Protein 7TXN (pdb70)

Organism: Nostoc sp. (strain PCC 7120 / SAG 25.82 / UTEX 2576) (NCBI:txid103690)

Nearest PDB structures (foldseek):
  7txo-assembly1_A  TM=1.002E+00  e=5.257E-19  Nostoc sp. PCC 7120 = FACHB-418
  7p6f-assembly1_BBB  TM=7.831E-01  e=5.633E-04  Streptomyces griseus
  7p6f-assembly2_CCC-2  TM=7.666E-01  e=3.891E-04  Streptomyces griseus
  3lfk-assembly2_B  TM=6.097E-01  e=7.836E-02  Thermoplasma volcanium GSS1
  3lfk-assembly1_A  TM=4.988E-01  e=1.207E-01  Thermoplasma volcanium GSS1

Secondary structure (DSSP, 8-state):
----BPP---GGG--HHHHHHHHSSHHHHHHHHHHHHH-SEEGGG---SS-HHHHHHHHHHHHHTTSEEEEEETTEEEEEE-HHHHHHHSTTHHHHHHHHPPP-/-EEPP---GGG--HHHHHHHHSSHHHHHHHHHHHHH--EEGGG---SS-HHHHHHHHHHHHHTTSEEEEEETTEEEEEE-HHHHHHHSTTHHHHHHHHPPPSTT-

B-factor: mean 27.33, std 11.57, range [10.29, 107.15]

Structure (mmCIF, N/CA/C/O backbone):
data_7TXN
#
_entry.id   7TXN
#
_cell.length_a   99.891
_cell.length_b   99.891
_cell.length_c   36.472
_cell.angle_alpha   90.000
_cell.angle_beta   90.000
_cell.angle_gamma   120.000
#
_symmetry.space_group_name_H-M   'P 64'
#
loop_
_entity.id
_entity.type
_entity.pdbx_description
1 polymer 'Transcriptional regulator'
2 non-polymer 'CHLORIDE ION'
3 non-polymer GLYCEROL
4 water water
#
loop_
_atom_site.group_PDB
_atom_site.id
_atom_site.type_symbol
_atom_site.label_atom_id
_atom_site.label_alt_id
_atom_site.label_comp_id
_atom_site.label_asym_id
_atom_site.label_entity_id
_atom_site.label_seq_id
_atom_site.pdbx_PDB_ins_code
_atom_site.Cartn_x
_atom_site.Cartn_y
_atom_site.Cartn_z
_atom_site.occupancy
_atom_site.B_iso_or_equiv
_atom_site.auth_seq_id
_atom_site.auth_comp_id
_atom_site.auth_asym_id
_atom_site.auth_atom_id
_atom_site.pdbx_PDB_model_num
ATOM 1 N N . GLY A 1 1 ? -13.76400 27.82600 11.00900 1.000 43.75770 -1 GLY A N 1
ATOM 2 C CA . GLY A 1 1 ? -12.80900 28.88600 10.65300 1.000 47.73564 -1 GLY A CA 1
ATOM 3 C C . GLY A 1 1 ? -12.26700 29.47500 11.93200 1.000 57.06415 -1 GLY A C 1
ATOM 4 O O . GLY A 1 1 ? -12.82400 30.49100 12.38000 1.000 56.45843 -1 GLY A O 1
ATOM 5 N N A SER A 1 2 ? -11.25500 28.82800 12.52000 0.500 51.81268 0 SER A N 1
ATOM 6 N N B SER A 1 2 ? -11.15500 28.82800 12.52000 0.500 51.76325 0 SER A N 1
ATOM 7 C CA A SER A 1 2 ? -10.75300 29.27200 13.84200 0.500 49.43913 0 SER A CA 1
ATOM 8 C CA B SER A 1 2 ? -10.65300 29.27200 13.84200 0.500 49.41746 0 SER A CA 1
ATOM 9 C C A SER A 1 2 ? -9.51000 30.12900 13.68300 0.500 47.31025 0 SER A C 1
ATOM 10 C C B SER A 1 2 ? -9.41000 30.12900 13.68300 0.500 47.33638 0 SER A C 1
ATOM 11 O O A SER A 1 2 ? -8.71200 29.84400 12.80100 0.500 48.58851 0 SER A O 1
ATOM 12 O O B SER A 1 2 ? -8.61200 29.84400 12.80100 0.500 48.55856 0 SER A O 1
ATOM 17 N N . MET A 1 3 ? -9.41500 31.19900 14.45200 1.000 48.67678 1 MET A N 1
ATOM 18 C CA . MET A 1 3 ? -8.16000 31.98000 14.47300 1.000 49.96144 1 MET A CA 1
ATOM 19 C C . MET A 1 3 ? -7.63500 31.78200 15.89900 1.000 50.30547 1 MET A C 1
ATOM 20 O O . MET A 1 3 ? -7.09500 32.74800 16.44900 1.000 43.65393 1 MET A O 1
ATOM 25 N N . ARG A 1 4 ? -7.84200 30.58300 16.46700 1.000 44.99154 2 ARG A N 1
ATOM 26 C CA . ARG A 1 4 ? -7.47600 30.25900 17.87300 1.000 40.19269 2 ARG A CA 1
ATOM 27 C C . ARG A 1 4 ? -6.10000 29.58800 17.89600 1.000 39.69856 2 ARG A C 1
ATOM 28 O O . ARG A 1 4 ? -6.04200 28.35200 17.88000 1.000 29.91400 2 ARG A O 1
ATOM 36 N N . PHE A 1 5 ? -5.06700 30.40700 18.00300 1.000 29.94723 3 PHE A N 1
ATOM 37 C CA . PHE A 1 5 ? -3.70900 29.85400 17.89700 1.000 21.16704 3 PHE A CA 1
ATOM 38 C C . PHE A 1 5 ? -3.05000 29.59500 19.24600 1.000 30.62917 3 PHE A C 1
ATOM 39 O O . PHE A 1 5 ? -3.26000 30.35600 20.20100 1.000 22.77456 3 PHE A O 1
ATOM 47 N N . LEU A 1 6 ? -2.27600 28.52200 19.28400 1.000 18.18302 4 LEU A N 1
ATOM 48 C CA . LEU A 1 6 ? -1.47500 28.22800 20.48400 1.000 23.84353 4 LEU A CA 1
ATOM 49 C C . LEU A 1 6 ? -0.37000 29.29500 20.59600 1.000 23.22947 4 LEU A C 1
ATOM 50 O O . LEU A 1 6 ? -0.15800 30.05300 19.65300 1.000 21.21120 4 LEU A O 1
ATOM 55 N N . TYR A 1 7 ? 0.32300 29.29200 21.72800 1.000 21.68824 5 TYR A N 1
ATOM 56 C CA . TYR A 1 7 ? 1.38900 30.29600 21.94600 1.000 18.09292 5 TYR A CA 1
ATOM 57 C C . TYR A 1 7 ? 2.37700 30.35100 20.77300 1.000 23.09218 5 TYR A C 1
ATOM 58 O O . TYR A 1 7 ? 2.84400 29.31000 20.31000 1.000 18.53394 5 TYR A O 1
ATOM 67 N N . HIS A 1 8 ? 2.64700 31.56300 20.33800 1.000 18.65206 6 HIS A N 1
ATOM 68 C CA . HIS A 1 8 ? 3.65700 31.80900 19.29400 1.000 21.96700 6 HIS A CA 1
ATOM 69 C C . HIS A 1 8 ? 4.31900 33.12900 19.69300 1.000 17.69227 6 HIS A C 1
ATOM 70 O O . HIS A 1 8 ? 3.62200 34.01600 20.17000 1.000 17.76451 6 HIS A O 1
ATOM 77 N N . PRO A 1 9 ? 5.63600 33.28100 19.51900 1.000 13.12991 7 PRO A N 1
ATOM 78 C CA . PRO A 1 9 ? 6.26900 34.56300 19.83400 1.000 20.88915 7 PRO A CA 1
ATOM 79 C C . PRO A 1 9 ? 5.96600 35.63100 18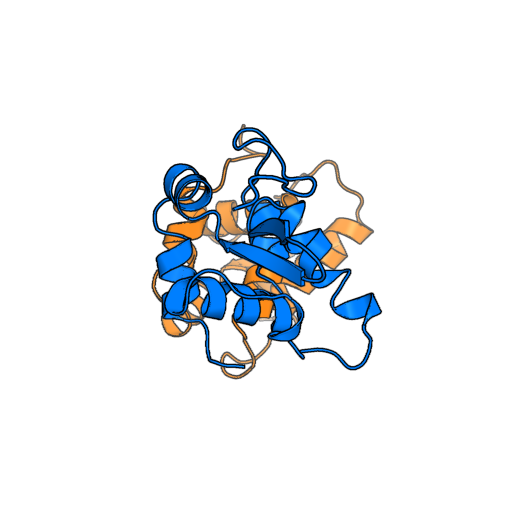.79300 1.000 23.35390 7 PRO A C 1
ATOM 80 O O . PRO A 1 9 ? 5.73400 35.34600 17.61700 1.000 21.20472 7 PRO A O 1
ATOM 84 N N . ASP A 1 10 ? 5.99000 36.87700 19.25500 1.000 19.27189 8 ASP A N 1
ATOM 85 C CA . ASP A 1 10 ? 5.96400 38.02500 18.36000 1.000 25.54629 8 ASP A CA 1
ATOM 86 C C . ASP A 1 10 ? 7.18900 38.01800 17.46100 1.000 30.72116 8 ASP A C 1
ATOM 87 O O . ASP A 1 10 ? 8.25900 37.54100 17.84600 1.000 21.93306 8 ASP A O 1
ATOM 92 N N . ARG A 1 11 ? 7.02000 38.58100 16.25900 1.000 23.81238 9 ARG A N 1
ATOM 93 C CA . ARG A 1 11 ? 8.11000 38.65000 15.29500 1.000 26.95988 9 ARG A CA 1
ATOM 94 C C . ARG A 1 11 ? 9.37300 39.20200 15.93900 1.000 27.45168 9 ARG A C 1
ATOM 95 O O . ARG A 1 11 ? 10.48000 38.72300 15.66700 1.000 26.29497 9 ARG A O 1
ATOM 103 N N . LYS A 1 12 ? 9.21700 40.17900 16.84000 1.000 28.64803 10 LYS A N 1
ATOM 104 C CA . LYS A 1 12 ? 10.35600 40.80900 17.49200 1.000 32.45015 10 LYS A CA 1
ATOM 105 C C . LYS A 1 12 ? 11.12200 39.85000 18.39000 1.000 29.83990 10 LYS A C 1
ATOM 106 O O . LYS A 1 12 ? 12.27000 40.13700 18.74700 1.000 32.91070 10 LYS A O 1
ATOM 112 N N . ASP A 1 13 ? 10.51500 38.73500 18.78100 1.000 28.43910 11 ASP A N 1
ATOM 113 C CA . ASP A 1 13 ? 11.13100 37.79900 19.71100 1.000 25.80321 11 ASP A CA 1
ATOM 114 C C . ASP A 1 13 ? 11.68900 36.56500 19.01400 1.000 24.24218 11 ASP A C 1
ATOM 115 O O . ASP A 1 13 ? 12.13700 35.62700 19.68300 1.000 31.03677 11 ASP A O 1
ATOM 120 N N . ILE A 1 14 ? 11.69200 36.55500 17.69100 1.000 20.85975 12 ILE A N 1
ATOM 121 C CA . ILE A 1 14 ? 12.24300 35.45000 16.91900 1.000 21.88512 12 ILE A CA 1
ATOM 122 C C . ILE A 1 14 ? 13.71700 35.72800 16.64500 1.000 21.90830 12 ILE A C 1
ATOM 123 O O . ILE A 1 14 ? 14.07800 36.81200 16.17000 1.000 21.95198 12 ILE A O 1
ATOM 128 N N . SER A 1 15 ? 14.57100 34.75600 16.94500 1.000 19.81715 13 SER A N 1
ATOM 129 C CA . SER A 1 15 ? 16.00000 34.87500 16.68900 1.000 14.27361 13 SER A CA 1
ATOM 130 C C . SER A 1 15 ? 16.45300 33.83900 15.66900 1.000 18.23996 13 SER A C 1
ATOM 131 O O . SER A 1 15 ? 15.87700 32.75400 15.56900 1.000 16.48039 13 SER A O 1
ATOM 134 N N . LEU A 1 16 ? 17.51100 34.19000 14.91900 1.000 16.05731 14 LEU A N 1
ATOM 135 C CA . LEU A 1 16 ? 18.07900 33.27300 13.93500 1.000 14.80420 14 LEU A CA 1
ATOM 136 C C . LEU A 1 16 ? 18.60000 31.99100 14.56800 1.000 17.48321 14 LEU A C 1
ATOM 137 O O . LEU A 1 16 ? 18.27000 30.91100 14.05400 1.000 17.21815 14 LEU A O 1
ATOM 142 N N . PRO A 1 17 ? 19.39800 32.01700 15.65100 1.000 17.57585 15 PRO A N 1
ATOM 143 C CA . PRO A 1 17 ? 19.79000 30.74500 16.28500 1.000 20.35322 15 PRO A CA 1
ATOM 144 C C . PRO A 1 17 ? 18.60200 29.91700 16.73500 1.000 16.70645 15 PRO A C 1
ATOM 145 O O . PRO A 1 17 ? 18.63100 28.68800 16.59600 1.000 17.94134 15 PRO A O 1
ATOM 149 N N . GLY A 1 18 ? 17.55100 30.55200 17.27100 1.000 14.45948 16 GLY A N 1
ATOM 150 C CA . GLY A 1 18 ? 16.37000 29.79300 17.66800 1.000 12.67594 16 GLY A CA 1
ATOM 151 C C . GLY A 1 18 ? 15.68400 29.12800 16.48600 1.000 16.93477 16 GLY A C 1
ATOM 152 O O . GLY A 1 18 ? 15.24900 27.97100 16.57300 1.000 17.48445 16 GLY A O 1
ATOM 153 N N . VAL A 1 19 ? 15.59500 29.83800 15.36000 1.000 13.66884 17 VAL A N 1
ATOM 154 C CA . VAL A 1 19 ? 15.02300 29.25300 14.14500 1.000 12.06259 17 VAL A CA 1
ATOM 155 C C . VAL A 1 19 ? 15.89100 28.09800 13.64800 1.000 17.05667 17 VAL A C 1
ATOM 156 O O . VAL A 1 19 ? 15.38700 27.01400 13.32400 1.000 16.37404 17 VAL A O 1
ATOM 160 N N . LEU A 1 20 ? 17.21300 28.30200 13.60200 1.000 15.15893 18 LEU A N 1
ATOM 161 C CA . LEU A 1 20 ? 18.08800 27.25500 13.08200 1.000 12.64899 18 LEU A CA 1
ATOM 162 C C . LEU A 1 20 ? 18.04400 26.01000 13.97300 1.000 13.23737 18 LEU A C 1
ATOM 163 O O . LEU A 1 20 ? 18.03300 24.88000 13.47100 1.000 14.31199 18 LEU A O 1
ATOM 168 N N . TYR A 1 21 ? 17.99800 26.20100 15.29400 1.000 14.78495 19 TYR A N 1
ATOM 169 C CA . TYR A 1 21 ? 17.83300 25.07000 16.20500 1.000 17.88157 19 TYR A CA 1
ATOM 170 C C . TYR A 1 21 ? 16.54400 24.31200 15.90300 1.000 15.59257 19 TYR A C 1
ATOM 171 O O . TYR A 1 21 ? 16.51200 23.07600 15.93400 1.000 16.24258 19 TYR A O 1
ATOM 180 N N . ALA A 1 22 ? 15.47400 25.04100 15.59000 1.000 13.42408 20 ALA A N 1
ATOM 181 C CA . ALA A 1 22 ? 14.19500 24.40000 15.30600 1.000 19.78728 20 ALA A CA 1
ATOM 182 C C . ALA A 1 22 ? 14.24700 23.61100 14.00100 1.000 15.96080 20 ALA A C 1
ATOM 183 O O . ALA A 1 22 ? 13.63900 22.54000 13.89300 1.000 17.39925 20 ALA A O 1
ATOM 185 N N . LEU A 1 23 ? 14.96200 24.11800 12.99900 1.000 15.91180 21 LEU A N 1
ATOM 186 C CA . LEU A 1 23 ? 15.14100 23.35700 11.76800 1.000 14.89701 21 LEU A CA 1
ATOM 187 C C . LEU A 1 23 ? 16.17100 22.24400 11.90700 1.000 16.93385 21 LEU A C 1
ATOM 188 O O . LEU A 1 23 ? 16.26600 21.39800 11.01700 1.000 16.82969 21 LEU A O 1
ATOM 193 N N . GLY A 1 24 ? 16.95200 22.24200 12.97700 1.000 15.12590 22 GLY A N 1
ATOM 194 C CA . GLY A 1 24 ? 18.11000 21.36500 13.07400 1.000 13.29836 22 GLY A CA 1
ATOM 195 C C . GLY A 1 24 ? 17.77500 19.97800 13.59200 1.000 16.91811 22 GLY A C 1
ATOM 196 O O . GLY A 1 24 ? 18.33600 19.52200 14.59500 1.000 16.63757 22 GLY A O 1
ATOM 197 N N . ASP A 1 25 ? 16.88000 19.29000 12.89000 1.000 16.82326 23 ASP A N 1
ATOM 198 C CA . ASP A 1 25 ? 16.39500 17.96000 13.24600 1.000 13.83355 23 ASP A CA 1
ATOM 199 C C . ASP A 1 25 ? 15.69000 17.35800 12.03500 1.000 17.92051 23 ASP A C 1
ATOM 200 O O . ASP A 1 25 ? 14.86200 18.03700 11.40900 1.000 18.49972 23 ASP A O 1
ATOM 205 N N . PRO A 1 26 ? 15.99300 16.10700 11.67000 1.000 16.73244 24 PRO A N 1
ATOM 206 C CA . PRO A 1 26 ? 15.36200 15.52100 10.46900 1.000 20.89738 24 PRO A CA 1
ATOM 207 C C . PRO A 1 26 ? 13.84400 15.53000 10.51700 1.000 18.74875 24 PRO A C 1
ATOM 208 O O . PRO A 1 26 ? 13.20500 15.83300 9.50100 1.000 22.54620 24 PRO A O 1
ATOM 212 N N . ALA A 1 27 ? 13.24000 15.23700 11.67100 1.000 18.95867 25 ALA A N 1
ATOM 213 C CA . ALA A 1 27 ? 11.77800 15.29700 11.75200 1.000 24.32087 25 ALA A CA 1
ATOM 214 C C . ALA A 1 27 ? 11.26600 16.72500 11.57500 1.000 18.41448 25 ALA A C 1
ATOM 215 O O . ALA A 1 27 ? 10.34300 16.96800 10.78700 1.000 24.15311 25 ALA A O 1
ATOM 217 N N . ARG A 1 28 ? 11.85300 17.69300 12.29200 1.000 18.24076 26 ARG A N 1
ATOM 218 C CA . ARG A 1 28 ? 11.32100 19.05300 12.23400 1.000 17.19525 26 ARG A CA 1
ATOM 219 C C . ARG A 1 28 ? 11.57700 19.70000 10.87600 1.000 19.58190 26 ARG A C 1
ATOM 220 O O . ARG A 1 28 ? 10.73500 20.45700 10.37600 1.000 15.56542 26 ARG A O 1
ATOM 228 N N . LEU A 1 29 ? 12.73500 19.43500 10.26900 1.000 17.30923 27 LEU A N 1
ATOM 229 C CA . LEU A 1 29 ? 12.99700 19.96700 8.93000 1.000 18.73995 27 LEU A CA 1
ATOM 230 C C . LEU A 1 29 ? 11.97000 19.44900 7.93000 1.000 24.97138 27 LEU A C 1
ATOM 231 O O . LEU A 1 29 ? 11.48200 20.20500 7.07900 1.000 17.58662 27 LEU A O 1
ATOM 236 N N . GLU A 1 30 ? 11.63500 18.15400 8.01400 1.000 16.77577 28 GLU A N 1
ATOM 237 C CA . GLU A 1 30 ? 10.65600 17.57400 7.10100 1.000 18.29026 28 GLU A CA 1
ATOM 238 C C . GLU A 1 30 ? 9.26400 18.15300 7.33500 1.000 18.57252 28 GLU A C 1
ATOM 239 O O . GLU A 1 30 ? 8.51200 18.37200 6.37600 1.000 18.82236 28 GLU A O 1
ATOM 245 N N . ILE A 1 31 ? 8.89900 18.41200 8.59500 1.000 17.02841 29 ILE A N 1
ATOM 246 C CA . ILE A 1 31 ? 7.63700 19.10500 8.86300 1.000 17.60747 29 ILE A CA 1
ATOM 247 C C . ILE A 1 31 ? 7.61500 20.44200 8.13200 1.000 17.30819 29 ILE A C 1
ATOM 248 O O . ILE A 1 31 ? 6.64300 20.78400 7.44300 1.000 22.34712 29 ILE A O 1
ATOM 253 N N . VAL A 1 32 ? 8.69400 21.21400 8.26700 1.000 16.14617 30 VAL A N 1
ATOM 254 C CA . VAL A 1 32 ? 8.76100 22.52700 7.63300 1.000 17.76887 30 VAL A CA 1
ATOM 255 C C . VAL A 1 32 ? 8.73000 22.38700 6.11500 1.000 17.66709 30 VAL A C 1
ATOM 256 O O . VAL A 1 32 ? 8.05700 23.15900 5.42100 1.000 16.45700 30 VAL A O 1
ATOM 260 N N . ARG A 1 33 ? 9.46800 21.41200 5.57700 1.000 15.90134 31 ARG A N 1
ATOM 261 C CA . ARG A 1 33 ? 9.47400 21.18300 4.13600 1.000 17.80056 31 ARG A CA 1
ATOM 262 C C . ARG A 1 33 ? 8.06900 20.88400 3.62300 1.000 22.55934 31 ARG A C 1
ATOM 263 O O . ARG A 1 33 ? 7.67000 21.36500 2.55400 1.000 21.60000 31 ARG A O 1
ATOM 271 N N . LEU A 1 34 ? 7.29600 20.10500 4.38400 1.000 24.24455 32 LEU A N 1
ATOM 272 C CA . LEU A 1 34 ? 5.95000 19.73300 3.95400 1.000 13.35492 32 LEU A CA 1
ATOM 273 C C . LEU A 1 34 ? 4.97600 20.90000 4.08600 1.000 23.93226 32 LEU A C 1
ATOM 274 O O . LEU A 1 34 ? 4.13100 21.11800 3.20200 1.000 19.38939 32 LEU A O 1
ATOM 279 N N . LEU A 1 35 ? 5.06900 21.66400 5.18200 1.000 20.51345 33 LEU A N 1
ATOM 280 C CA . LEU A 1 35 ? 4.23600 22.85800 5.31300 1.000 18.51951 33 LEU A CA 1
ATOM 281 C C . LEU A 1 35 ? 4.50900 23.83300 4.17400 1.000 23.02851 33 LEU A C 1
ATOM 282 O O . LEU A 1 35 ? 3.59200 24.50000 3.67000 1.000 16.69627 33 LEU A O 1
ATOM 287 N N . ALA A 1 36 ? 5.76400 23.90500 3.73500 1.000 16.22417 34 ALA A N 1
ATOM 288 C CA . ALA A 1 36 ? 6.13300 24.86500 2.70300 1.000 22.52825 34 ALA A CA 1
ATOM 289 C C . ALA A 1 36 ? 5.58100 24.47700 1.34200 1.000 28.17339 34 ALA A C 1
ATOM 290 O O . ALA A 1 36 ? 5.27100 25.35700 0.53800 1.000 29.50420 34 ALA A O 1
ATOM 292 N N . SER A 1 37 ? 5.48000 23.18200 1.04900 1.000 21.19984 35 SER A N 1
ATOM 293 C CA . SER A 1 37 ? 5.05300 22.75100 -0.27900 1.000 27.53581 35 SER A CA 1
ATOM 294 C C . SER A 1 37 ? 3.58700 22.35200 -0.34600 1.000 26.11833 35 SER A C 1
ATOM 295 O O . SER A 1 37 ? 2.98100 22.47600 -1.40900 1.000 29.60253 35 SER A O 1
ATOM 298 N N . LYS A 1 38 ? 3.00000 21.87500 0.75700 1.000 25.26288 36 LYS A N 1
ATOM 299 C CA . LYS A 1 38 ? 1.61000 21.43500 0.77800 1.000 20.80090 36 LYS A CA 1
ATOM 300 C C . LYS A 1 38 ? 0.65800 22.43000 1.42800 1.000 31.61700 36 LYS A C 1
ATOM 301 O O . LYS A 1 38 ? -0.55400 22.32000 1.21900 1.000 30.16946 36 LYS A O 1
ATOM 307 N N . GLY A 1 39 ? 1.16500 23.39300 2.19200 1.000 23.10596 37 GLY A N 1
ATOM 308 C CA . GLY A 1 39 ? 0.31300 24.30700 2.93000 1.000 24.78595 37 GLY A CA 1
ATOM 309 C C . GLY A 1 39 ? 0.01100 23.77000 4.31600 1.000 22.95987 37 GLY A C 1
ATOM 310 O O . GLY A 1 39 ? 0.664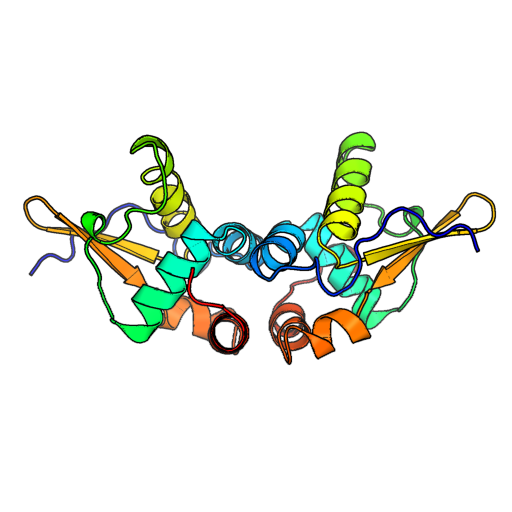00 22.84600 4.80900 1.000 23.33871 37 GLY A O 1
ATOM 311 N N . GLU A 1 40 ? -1.00900 24.35100 4.94000 1.000 22.75603 38 GLU A N 1
ATOM 312 C CA . GLU A 1 40 ? -1.37400 23.97200 6.30200 1.000 22.88277 38 GLU A CA 1
ATOM 313 C C . GLU A 1 40 ? -1.64800 22.47700 6.38900 1.000 19.60529 38 GLU A C 1
ATOM 314 O O . GLU A 1 40 ? -2.22200 21.88100 5.47200 1.000 20.52702 38 GLU A O 1
ATOM 320 N N . GLN A 1 41 ? -1.25500 21.87300 7.51300 1.000 16.19457 3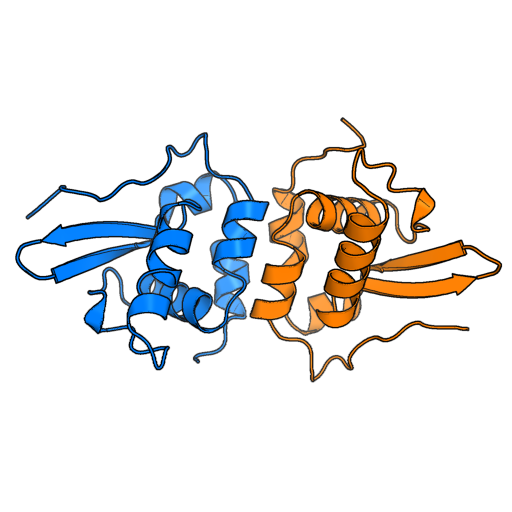9 GLN A N 1
ATOM 321 C CA . GLN A 1 41 ? -1.28100 20.42300 7.69600 1.000 23.23142 39 GLN A CA 1
ATOM 322 C C . GLN A 1 41 ? -1.61600 20.08200 9.14700 1.000 25.90692 39 GLN A C 1
ATOM 323 O O . GLN A 1 41 ? -1.03100 20.66300 10.06300 1.000 17.22763 39 GLN A O 1
ATOM 329 N N A CYS A 1 42 ? -2.48200 19.08700 9.33600 0.500 19.92289 40 CYS A N 1
ATOM 330 N N B CYS A 1 42 ? -2.50100 19.10900 9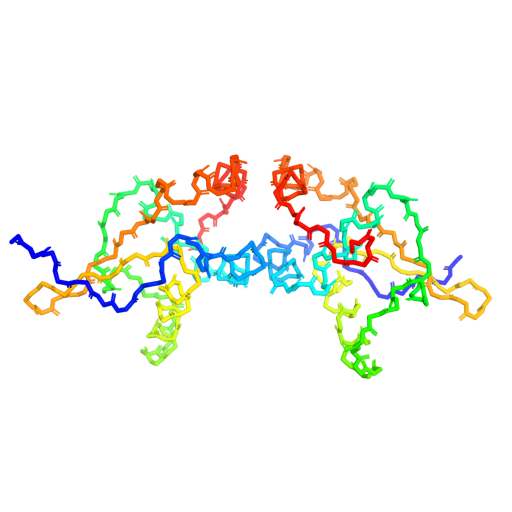.34300 0.500 19.90237 40 CYS A N 1
ATOM 331 C CA A CYS A 1 42 ? -2.81200 18.59600 10.69600 0.500 23.31251 40 CYS A CA 1
ATOM 332 C CA B CYS A 1 42 ? -2.83600 18.67100 10.72100 0.500 23.30114 40 CYS A CA 1
ATOM 333 C C A CYS A 1 42 ? -1.58800 17.91700 11.31900 0.500 24.53856 40 CYS A C 1
ATOM 334 C C B CYS A 1 42 ? -1.65400 17.89700 11.32300 0.500 24.55268 40 CYS A C 1
ATOM 335 O O A CYS A 1 42 ? -0.77300 17.35100 10.59300 0.500 19.54192 40 CYS A O 1
ATOM 336 O O B CYS A 1 42 ? -0.86600 17.31000 10.56700 0.500 19.64305 40 CYS A O 1
ATOM 341 N N . CYS A 1 43 ? -1.50200 17.97800 12.64300 1.000 24.22623 41 CYS A N 1
ATOM 342 C CA . CYS A 1 43 ? -0.39400 17.30600 13.32700 1.000 21.61324 41 CYS A CA 1
ATOM 343 C C . CYS A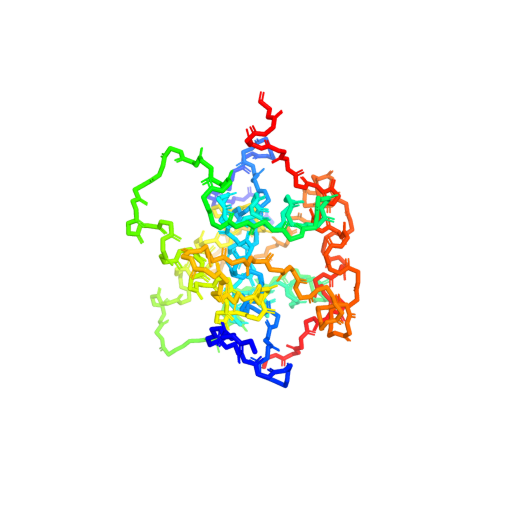 1 43 ? -0.35000 15.81400 13.02400 1.000 22.90138 41 CYS A C 1
ATOM 344 O O . CYS A 1 43 ? 0.73600 15.22600 12.93500 1.000 21.70466 41 CYS A O 1
ATOM 347 N N . ALA A 1 44 ? -1.51200 15.18500 12.85800 1.000 20.67416 42 ALA A N 1
ATOM 348 C CA . ALA A 1 44 ? -1.55600 13.74700 12.64700 1.000 21.14505 42 ALA A CA 1
ATOM 349 C C . ALA A 1 44 ? -0.92700 13.32800 11.32700 1.000 19.54424 42 ALA A C 1
ATOM 350 O O . ALA A 1 44 ? -0.72900 12.12900 11.10600 1.000 24.45583 42 ALA A O 1
ATOM 352 N N . GLU A 1 45 ? -0.62900 14.27100 10.43900 1.000 19.98658 43 GLU A N 1
ATOM 353 C CA . GLU A 1 45 ? 0.05400 13.93700 9.19600 1.000 24.39525 43 GLU A CA 1
ATOM 354 C C . GLU A 1 45 ? 1.54200 13.71200 9.37900 1.000 20.85573 43 GLU A C 1
ATOM 355 O O . GLU A 1 45 ? 2.19600 13.25600 8.44000 1.000 22.65293 43 GLU A O 1
ATOM 361 N N . PHE A 1 46 ? 2.09500 14.03300 10.54200 1.000 19.95251 44 PHE A N 1
ATOM 362 C CA . PHE A 1 46 ? 3.54300 14.01900 10.74400 1.000 30.11922 44 PHE A CA 1
ATOM 363 C C . PHE A 1 46 ? 3.89100 12.89100 11.71300 1.000 31.44396 44 PHE A C 1
ATOM 364 O O . PHE A 1 46 ? 4.11100 13.11000 12.90500 1.000 31.50692 44 PHE A O 1
ATOM 372 N N . ASP A 1 47 ? 3.89300 11.65100 11.19900 1.000 31.09988 45 ASP A N 1
ATOM 373 C CA . ASP A 1 47 ? 4.23000 10.42900 11.99600 1.000 30.81715 45 ASP A CA 1
ATOM 374 C C . ASP A 1 47 ? 5.73100 10.19600 11.89000 1.000 26.86681 45 ASP A C 1
ATOM 375 O O . ASP A 1 47 ? 6.14600 9.28800 11.16300 1.000 32.16481 45 ASP A O 1
ATOM 380 N N . PHE A 1 48 ? 6.51300 11.03100 12.58100 1.000 29.67437 46 PHE A N 1
ATOM 381 C CA . PHE A 1 48 ? 7.99100 10.99200 12.42000 1.000 23.62142 46 PHE A CA 1
ATOM 382 C C . PHE A 1 48 ? 8.70700 10.61300 13.72800 1.000 29.24175 46 PHE A C 1
ATOM 383 O O . PHE A 1 48 ? 9.89700 10.93300 13.85500 1.000 29.57759 46 PHE A O 1
ATOM 391 N N . ALA A 1 49 ? 8.01000 9.92900 14.62300 1.000 27.23818 47 ALA A N 1
ATOM 392 C CA . ALA A 1 49 ? 8.66700 9.45200 15.84700 1.000 27.00555 47 ALA A CA 1
ATOM 393 C C . ALA A 1 49 ? 7.94100 8.24600 16.40300 1.000 40.25579 47 ALA A C 1
ATOM 394 O O . ALA A 1 49 ? 6.73800 8.08700 16.15400 1.000 33.26177 47 ALA A O 1
ATOM 396 N N . ILE A 1 50 ? 8.63600 7.43000 17.19400 1.000 32.26741 48 ILE A N 1
ATOM 397 C CA . ILE A 1 50 ? 7.97000 6.27600 17.86000 1.000 33.79546 48 ILE A CA 1
ATOM 398 C C . ILE A 1 50 ? 7.03800 6.78200 18.97300 1.000 42.65231 48 ILE A C 1
ATOM 399 O O . ILE A 1 50 ? 6.00800 6.13800 19.20700 1.000 34.53945 48 ILE A O 1
ATOM 404 N N . ALA A 1 51 ? 7.38100 7.89900 19.60500 1.000 29.96797 49 ALA A N 1
ATOM 405 C CA . ALA A 1 51 ? 6.58400 8.34200 20.76400 1.000 34.92920 49 ALA A CA 1
ATOM 406 C C . ALA A 1 51 ? 5.82700 9.64100 20.48100 1.000 35.28498 49 ALA A C 1
ATOM 407 O O . ALA A 1 51 ? 6.39500 10.55800 19.87700 1.000 22.18480 49 ALA A O 1
ATOM 409 N N . LYS A 1 52 ? 4.56700 9.66900 20.90600 1.000 32.30260 50 LYS A N 1
ATOM 410 C CA . LYS A 1 52 ? 3.76700 10.88000 20.77000 1.000 38.44821 50 LYS A CA 1
ATOM 411 C C . LYS A 1 52 ? 4.36800 12.04200 21.55500 1.000 32.49734 50 LYS A C 1
ATOM 412 O O . LYS A 1 52 ? 4.26600 13.19700 21.12700 1.000 28.11848 50 LYS A O 1
ATOM 418 N N . SER A 1 53 ? 5.01400 11.76100 22.69200 1.000 31.08272 51 SER A N 1
ATOM 419 C CA . SER A 1 53 ? 5.65800 12.83000 23.45200 1.000 35.72647 51 SER A CA 1
ATOM 420 C C . SER A 1 53 ? 6.80700 13.44700 22.66800 1.000 26.28174 51 SER A C 1
ATOM 421 O O . SER A 1 53 ? 7.15700 14.61400 22.88300 1.000 28.41189 51 SER A O 1
ATOM 424 N N . THR A 1 54 ? 7.40200 12.68200 21.75500 1.000 25.00104 52 THR A N 1
ATOM 425 C CA . THR A 1 54 ? 8.49100 13.21400 20.94500 1.000 21.69884 52 THR A CA 1
ATOM 426 C C . THR A 1 54 ? 7.96400 14.15600 19.87500 1.000 23.43304 52 THR A C 1
ATOM 427 O O . THR A 1 54 ? 8.55000 15.22000 19.63300 1.000 18.61756 52 THR A O 1
ATOM 431 N N . MET A 1 55 ? 6.85400 13.78000 19.23100 1.000 19.61928 53 MET A N 1
ATOM 432 C CA . MET A 1 55 ? 6.23400 14.65900 18.24500 1.000 27.65511 53 MET A CA 1
ATOM 433 C C . MET A 1 55 ? 5.70700 15.92700 18.89900 1.000 22.59088 53 MET A C 1
ATOM 434 O O . MET A 1 55 ? 5.87700 17.02400 18.36000 1.000 21.99760 53 MET A O 1
ATOM 439 N N A SER A 1 56 ? 5.05300 15.79400 20.05400 0.500 24.07407 54 SER A N 1
ATOM 440 N N B SER A 1 56 ? 5.15300 15.79400 20.05400 0.500 24.07310 54 SER A N 1
ATOM 441 C CA A SER A 1 56 ? 4.56600 16.97500 20.75500 0.500 28.08657 54 SER A CA 1
ATOM 442 C CA B SER A 1 56 ? 4.66600 16.97500 20.75500 0.500 28.11048 54 SER A CA 1
ATOM 443 C C A SER A 1 56 ? 5.70500 17.95100 21.01100 0.500 26.73173 54 SER A C 1
ATOM 444 C C B SER A 1 56 ? 5.80500 17.95100 21.01100 0.500 26.72438 54 SER A C 1
ATOM 445 O O A SER A 1 56 ? 5.57900 19.15000 20.74400 0.500 25.24329 54 SER A O 1
ATOM 446 O O B SER A 1 56 ? 5.67900 19.15000 20.74400 0.500 25.26824 54 SER A O 1
ATOM 451 N N . ASN A 1 57 ? 6.84700 17.43800 21.48200 1.000 22.76386 55 ASN A N 1
ATOM 452 C CA . ASN A 1 57 ? 8.00600 18.29200 21.72700 1.000 22.58135 55 ASN A CA 1
ATOM 453 C C . ASN A 1 57 ? 8.52000 18.93900 20.43500 1.000 20.29304 55 ASN A C 1
ATOM 454 O O . ASN A 1 57 ? 8.91200 20.11300 20.44000 1.000 19.06132 55 ASN A O 1
ATOM 459 N N . HIS A 1 58 ? 8.54800 18.20800 19.32000 1.000 17.64345 56 HIS A N 1
ATOM 460 C CA . HIS A 1 58 ? 8.94900 18.80500 18.01300 1.000 17.42365 56 HIS A CA 1
ATOM 461 C C . HIS A 1 58 ? 8.07100 20.02500 17.68600 1.000 24.97943 56 HIS A C 1
ATOM 462 O O . HIS A 1 58 ? 8.61500 21.06700 17.30500 1.000 20.69894 56 HIS A O 1
ATOM 469 N N . PHE A 1 59 ? 6.75600 19.87300 17.81300 1.000 18.90796 57 PHE A N 1
ATOM 470 C CA . PHE A 1 59 ? 5.83000 20.98300 17.47600 1.000 25.24749 57 PHE A CA 1
ATOM 471 C C . PHE A 1 59 ? 6.02400 22.12700 18.47000 1.000 16.21166 57 PHE A C 1
ATOM 472 O O . PHE A 1 59 ? 6.03000 23.26200 18.03100 1.000 17.77205 57 PHE A O 1
ATOM 480 N N . LYS A 1 60 ? 6.17500 21.82800 19.75700 1.000 16.74230 58 LYS A N 1
ATOM 481 C CA . LYS A 1 60 ? 6.45600 22.87100 20.77600 1.000 17.25122 58 LYS A CA 1
ATOM 482 C C . LYS A 1 60 ? 7.68200 23.68500 20.34200 1.000 17.13794 58 LYS A C 1
ATOM 483 O O . LYS A 1 60 ? 7.60200 24.90100 20.36700 1.000 21.90442 58 LYS A O 1
ATOM 489 N N . ILE A 1 61 ? 8.74700 23.02500 19.92700 1.000 17.09635 59 ILE A N 1
ATOM 490 C CA . ILE A 1 61 ? 9.98500 23.74000 19.51700 1.000 14.52142 59 ILE A CA 1
ATOM 491 C C . ILE A 1 61 ? 9.69000 24.58100 18.26300 1.000 17.36718 59 ILE A C 1
ATOM 492 O O . ILE A 1 61 ? 10.07200 25.74300 18.24300 1.000 19.01102 59 ILE A O 1
ATOM 497 N N . LEU A 1 62 ? 9.01900 24.01300 17.27300 1.000 18.10008 60 LEU A N 1
ATOM 498 C CA . LEU A 1 62 ? 8.67800 24.78100 16.05500 1.000 17.74221 60 LEU A CA 1
ATOM 499 C C . LEU A 1 62 ? 7.84200 26.01700 16.40700 1.000 14.12654 60 LEU A C 1
ATOM 500 O O . LEU A 1 62 ? 8.06100 27.05800 15.80000 1.000 22.98402 60 LEU A O 1
ATOM 505 N N . ARG A 1 63 ? 6.93000 25.92100 17.35500 1.000 16.56118 61 ARG A N 1
ATOM 506 C CA . ARG A 1 63 ? 6.07600 27.08000 17.68200 1.000 15.69001 61 ARG A CA 1
ATOM 507 C C . ARG A 1 63 ? 6.88700 28.08000 18.50100 1.000 17.21458 61 ARG A C 1
ATOM 508 O O . ARG A 1 63 ? 6.89900 29.24200 18.17100 1.000 17.15847 61 ARG A O 1
ATOM 516 N N . GLU A 1 64 ? 7.57100 27.61700 19.53100 1.000 16.44317 62 GLU A N 1
ATOM 517 C CA . GLU A 1 64 ? 8.28500 28.57100 20.42600 1.000 21.71966 62 GLU A CA 1
ATOM 518 C C . GLU A 1 64 ? 9.42600 29.28900 19.68400 1.000 19.41317 62 GLU A C 1
ATOM 519 O O . GLU A 1 64 ? 9.70700 30.41500 20.04100 1.000 20.41516 62 GLU A O 1
ATOM 525 N N A SER A 1 65 ? 10.03000 28.65900 18.69300 0.500 17.30416 63 SER A N 1
ATOM 526 N N B SER A 1 65 ? 10.02400 28.66200 18.68400 0.500 17.31910 63 SER A N 1
ATOM 527 C CA A SER A 1 65 ? 11.16500 29.26200 17.95900 0.500 17.86137 63 SER A CA 1
ATOM 528 C CA B SER A 1 65 ? 11.16200 29.27800 17.96100 0.500 17.86524 63 SER A CA 1
ATOM 529 C C A SER A 1 65 ? 10.67700 30.26200 16.89800 0.500 18.41235 63 SER A C 1
ATOM 530 C C B SER A 1 65 ? 10.66600 30.32800 16.96000 0.500 18.39289 63 SER A C 1
ATOM 531 O O A SER A 1 65 ? 11.50800 30.96100 16.34200 0.500 18.75066 63 SER A O 1
ATOM 532 O O B SER A 1 65 ? 11.51700 30.91900 16.29200 0.500 18.78917 63 SER A O 1
ATOM 537 N N . GLY A 1 66 ? 9.37200 30.30200 16.64300 1.000 15.05258 64 GLY A N 1
ATOM 538 C CA . GLY A 1 66 ? 8.84700 31.22200 15.65500 1.000 16.25385 64 GLY A CA 1
ATOM 539 C C . GLY A 1 66 ? 8.67700 30.67300 14.25400 1.000 19.83733 64 GLY A C 1
ATOM 540 O O . GLY A 1 66 ? 8.38200 31.45400 13.34100 1.000 18.14578 64 GLY A O 1
ATOM 541 N N . VAL A 1 67 ? 8.84200 29.36600 14.05100 1.000 14.76491 65 VAL A N 1
ATOM 542 C CA . VAL A 1 67 ? 8.73300 28.81300 12.70400 1.000 18.89204 65 VAL A CA 1
ATOM 543 C C . VAL A 1 67 ? 7.29200 28.49000 12.30500 1.000 19.70055 65 VAL A C 1
ATOM 544 O O . VAL A 1 67 ? 6.91800 28.68500 11.14600 1.000 17.14538 65 VAL A O 1
ATOM 548 N N . VAL A 1 68 ? 6.47100 28.02900 13.24300 1.000 17.31784 66 VAL A N 1
ATOM 549 C CA . VAL A 1 68 ? 5.18700 27.42400 12.93600 1.000 18.23360 66 VAL A CA 1
ATOM 550 C C . VAL A 1 68 ? 4.12800 28.06400 13.81600 1.000 20.72084 66 VAL A C 1
ATOM 551 O O . VAL A 1 68 ? 4.40000 28.40200 14.97300 1.000 21.48788 66 VAL A O 1
ATOM 555 N N . LEU A 1 69 ? 2.88800 28.29700 13.28900 1.000 14.89316 67 LEU A N 1
ATOM 556 C CA . LEU A 1 69 ? 1.72800 28.55700 14.16300 1.000 20.21931 67 LEU A CA 1
ATOM 557 C C . LEU A 1 69 ? 0.95300 27.23700 14.22700 1.000 20.66052 67 LEU A C 1
ATOM 558 O O . LEU A 1 69 ? 0.80100 26.60700 13.19700 1.000 22.77957 67 LEU A O 1
ATOM 563 N N . THR A 1 70 ? 0.33400 27.07600 15.28000 1.000 18.88271 68 THR A N 1
ATOM 564 C CA . THR A 1 70 ? -0.54600 25.93300 15.46700 1.000 22.57275 68 THR A CA 1
ATOM 565 C C . THR A 1 70 ? -1.92100 26.42900 15.88900 1.000 23.30133 68 THR A C 1
ATOM 566 O O . THR A 1 70 ? -2.05500 27.22300 16.83000 1.000 24.62289 68 THR A O 1
ATOM 570 N N . ARG A 1 71 ? -2.91600 26.02700 15.11900 1.000 25.91545 69 ARG A N 1
ATOM 571 C CA . ARG A 1 71 ? -4.32100 26.41900 15.33700 1.000 29.00871 69 ARG A CA 1
ATOM 572 C C . ARG A 1 71 ? -5.08900 25.23000 15.87700 1.000 26.71952 69 ARG A C 1
ATOM 573 O O . ARG A 1 71 ? -4.93000 24.12800 15.36600 1.000 24.32907 69 ARG A O 1
ATOM 581 N N . LYS A 1 72 ? -5.88900 25.46600 16.88900 1.000 30.38151 70 LYS A N 1
ATOM 582 C CA . LYS A 1 72 ? -6.77200 24.43200 17.41400 1.000 32.08018 70 LYS A CA 1
ATOM 583 C C . LYS A 1 72 ? -8.11200 24.55300 16.69700 1.000 39.28620 70 LYS A C 1
ATOM 584 O O . LYS A 1 72 ? -8.75100 25.61200 16.74800 1.000 39.79588 70 LYS A O 1
ATOM 590 N N . GLU A 1 73 ? -8.48000 23.50600 15.96200 1.000 26.35162 71 GLU A N 1
ATOM 591 C CA . GLU A 1 73 ? -9.79500 23.50000 15.27700 1.000 40.24343 71 GLU A CA 1
ATOM 592 C C . GLU A 1 73 ? -10.52000 22.17000 15.52500 1.000 35.81032 71 GLU A C 1
ATOM 593 O O . GLU A 1 73 ? -10.13900 21.16200 14.91400 1.000 25.78510 71 GLU A O 1
ATOM 599 N N . GLY A 1 74 ? -11.54700 22.20300 16.37900 1.000 37.78922 72 GLY A N 1
ATOM 600 C CA . GLY A 1 74 ? -12.24400 20.97700 16.72300 1.000 38.30166 72 GLY A CA 1
ATOM 601 C C . GLY A 1 74 ? -11.29200 20.03800 17.43300 1.000 29.21256 72 GLY A C 1
ATOM 602 O O . GLY A 1 74 ? -10.70600 20.37100 18.46700 1.000 37.94799 72 GLY A O 1
ATOM 603 N N . THR A 1 75 ? -11.10400 18.86100 16.85500 1.000 32.25531 73 THR A N 1
ATOM 604 C CA . THR A 1 75 ? -10.21800 17.85400 17.41500 1.000 35.18865 73 THR A CA 1
ATOM 605 C C . THR A 1 75 ? -8.80100 17.90400 16.85500 1.000 40.04564 73 THR A C 1
ATOM 606 O O . THR A 1 75 ? -7.92600 17.19500 17.36900 1.000 39.26134 73 THR A O 1
ATOM 610 N N . GLN A 1 76 ? -8.58600 18.73000 15.85000 1.000 36.92332 74 GLN A N 1
ATOM 611 C CA . GLN A 1 76 ? -7.25100 18.69700 15.23300 1.000 30.65558 74 GLN A CA 1
ATOM 612 C C . GLN A 1 76 ? -6.40900 19.91700 15.59300 1.000 28.04895 74 GLN A C 1
ATOM 613 O O . GLN A 1 76 ? -6.97000 20.93500 16.01500 1.000 27.86525 74 GLN A O 1
ATOM 619 N N . HIS A 1 77 ? -5.09900 19.76200 15.49500 1.000 25.07077 75 HIS A N 1
ATOM 620 C CA . HIS A 1 77 ? -4.17200 20.88600 15.57200 1.000 23.48185 75 HIS A CA 1
ATOM 621 C C . HIS A 1 77 ? -3.56800 21.09300 14.19300 1.000 22.30772 75 HIS A C 1
ATOM 622 O O . HIS A 1 77 ? -2.84900 20.22200 13.69000 1.000 24.05127 75 HIS A O 1
ATOM 629 N N . ILE A 1 78 ? -3.84600 22.24600 13.59500 1.000 19.76245 76 ILE A N 1
ATOM 630 C CA . ILE A 1 78 ? -3.41700 22.54800 12.23500 1.000 21.15745 76 ILE A CA 1
ATOM 631 C C . ILE A 1 78 ? -2.22200 23.49100 12.28300 1.000 18.49695 76 ILE A C 1
ATOM 632 O O . ILE A 1 78 ? -2.25600 24.53000 12.95700 1.000 19.69492 76 ILE A O 1
ATOM 637 N N . ASN A 1 79 ? -1.17100 23.13000 11.56300 1.000 19.74953 77 ASN A N 1
ATOM 638 C CA . ASN A 1 79 ? 0.08300 23.86500 11.57800 1.000 22.45983 77 ASN A CA 1
ATOM 639 C C . ASN A 1 79 ? 0.24300 24.67100 10.29700 1.000 18.61451 77 ASN A C 1
ATOM 640 O O . ASN A 1 79 ? -0.12100 24.21200 9.21300 1.000 17.79496 77 ASN A O 1
ATOM 645 N N . ARG A 1 80 ? 0.83200 25.85300 10.43700 1.000 20.06851 78 ARG A N 1
ATOM 646 C CA . ARG A 1 80 ? 1.03300 26.79200 9.34700 1.000 19.81419 78 ARG A CA 1
ATOM 647 C C . ARG A 1 80 ? 2.43600 27.37400 9.43600 1.000 17.46774 78 ARG A C 1
ATOM 648 O O . ARG A 1 80 ? 2.85900 27.81200 10.50600 1.000 18.62061 78 ARG A O 1
ATOM 656 N N . LEU A 1 81 ? 3.14500 27.38800 8.31400 1.000 16.17858 79 LEU A N 1
ATOM 657 C CA . LEU A 1 81 ? 4.47400 27.97900 8.28700 1.000 18.08700 79 LEU A CA 1
ATOM 658 C C . LEU A 1 81 ? 4.35900 29.49300 8.39500 1.000 21.86402 79 LEU A C 1
ATOM 659 O O . LEU A 1 81 ? 3.51200 30.11300 7.73700 1.000 14.33252 79 LEU A O 1
ATOM 664 N N . ARG A 1 82 ? 5.21300 30.09300 9.22700 1.000 19.31872 80 ARG A N 1
ATOM 665 C CA . ARG A 1 82 ? 5.22700 31.54900 9.38600 1.000 16.90524 80 ARG A CA 1
ATOM 666 C C . ARG A 1 82 ? 6.08400 32.18400 8.28900 1.000 18.84486 80 ARG A C 1
ATOM 667 O O . ARG A 1 82 ? 7.09500 32.84300 8.52700 1.000 17.24581 80 ARG A O 1
ATOM 675 N N . ARG A 1 83 ? 5.61500 32.00300 7.05300 1.000 14.58497 81 ARG A N 1
ATOM 676 C CA . ARG A 1 83 ? 6.38600 32.41200 5.88500 1.000 12.54635 81 ARG A CA 1
ATOM 677 C C . ARG A 1 83 ? 6.73000 33.90100 5.91600 1.000 18.90714 81 ARG A C 1
ATOM 678 O O . ARG A 1 83 ? 7.89000 34.27900 5.70700 1.000 18.06292 81 ARG A O 1
ATOM 686 N N . GLU A 1 84 ? 5.74000 34.76500 6.18200 1.000 16.49094 82 GLU A N 1
ATOM 687 C CA . GLU A 1 84 ? 6.00600 36.20200 6.12700 1.000 19.78372 82 GLU A CA 1
ATOM 688 C C . GLU A 1 84 ? 6.98600 36.62400 7.21100 1.000 16.78963 82 GLU A C 1
ATOM 689 O O . GLU A 1 84 ? 7.92700 37.37700 6.94300 1.000 14.67606 82 GLU A O 1
ATOM 695 N N . ASP A 1 85 ? 6.78600 36.14500 8.43600 1.000 19.62555 83 ASP A N 1
ATOM 696 C CA . ASP A 1 85 ? 7.68300 36.50800 9.52900 1.000 18.67892 83 ASP A CA 1
ATOM 697 C C . ASP A 1 85 ? 9.10800 36.06100 9.23900 1.000 17.41042 83 ASP A C 1
ATOM 698 O O . ASP A 1 85 ? 10.05800 36.84300 9.38700 1.000 15.68245 83 ASP A O 1
ATOM 703 N N . LEU A 1 86 ? 9.26900 34.81100 8.80400 1.000 11.63604 84 LEU A N 1
ATOM 704 C CA . LEU A 1 86 ? 10.59400 34.27300 8.52900 1.000 17.40700 84 LEU A CA 1
ATOM 705 C C . LEU A 1 86 ? 11.25300 34.97200 7.34100 1.000 18.75892 84 LEU A C 1
ATOM 706 O O . LEU A 1 86 ? 12.44000 35.30100 7.39400 1.000 16.55026 84 LEU A O 1
ATOM 711 N N . GLU A 1 87 ? 10.50900 35.20100 6.25700 1.000 16.46973 85 GLU A N 1
ATOM 712 C CA . GLU A 1 87 ? 11.09400 35.88500 5.10700 1.000 15.94756 85 GLU A CA 1
ATOM 713 C C . GLU A 1 87 ? 11.41300 37.34900 5.40100 1.000 17.60931 85 GLU A C 1
ATOM 714 O O . GLU A 1 87 ? 12.38200 37.89700 4.85100 1.000 22.52205 85 GLU A O 1
ATOM 720 N N . THR A 1 88 ? 10.61200 38.01200 6.23000 1.000 18.65474 86 THR A N 1
ATOM 721 C CA . THR A 1 88 ? 10.91600 39.40200 6.56900 1.000 17.28701 86 THR A CA 1
ATOM 722 C C . THR A 1 88 ? 12.16200 39.49500 7.45000 1.000 24.27562 86 THR A C 1
ATOM 723 O O . THR A 1 88 ? 13.01600 40.36600 7.24600 1.000 19.24108 86 THR A O 1
ATOM 727 N N . LEU A 1 89 ? 12.28300 38.60700 8.43600 1.000 19.79224 87 LEU A N 1
ATOM 728 C CA . LEU A 1 89 ? 13.42900 38.63500 9.34000 1.000 20.42351 87 LEU A CA 1
ATOM 729 C C . LEU A 1 89 ? 14.69800 38.07600 8.69300 1.000 19.66346 87 LEU A C 1
ATOM 730 O O . LEU A 1 89 ? 15.78900 38.62600 8.88000 1.000 20.97675 87 LEU A O 1
ATOM 735 N N . PHE A 1 90 ? 14.58600 36.96700 7.96700 1.000 16.60914 88 PHE A N 1
ATOM 736 C CA . PHE A 1 90 ? 15.74000 36.22600 7.44900 1.000 20.90431 88 PHE A CA 1
ATOM 737 C C . PHE A 1 90 ? 15.58500 36.06300 5.94200 1.000 24.32602 88 PHE A C 1
ATOM 738 O O . PHE A 1 90 ? 15.26800 34.97300 5.44800 1.000 21.33475 88 PHE A O 1
ATOM 746 N N . PRO A 1 91 ? 15.77900 37.14500 5.18300 1.000 22.77890 89 PRO A N 1
ATOM 747 C CA . PRO A 1 91 ? 15.59600 37.07200 3.72400 1.000 25.22014 89 PRO A CA 1
ATOM 748 C C . PRO A 1 91 ? 16.43600 35.96200 3.10600 1.000 16.93511 89 PRO A C 1
ATOM 749 O O . PRO A 1 91 ? 17.62800 35.83000 3.38500 1.000 21.62110 89 PRO A O 1
ATOM 753 N N . GLY A 1 92 ? 15.80000 35.15900 2.26300 1.000 22.30236 90 GLY A N 1
ATOM 754 C CA . GLY A 1 92 ? 16.49400 34.10100 1.55800 1.000 22.18115 90 GLY A CA 1
ATOM 755 C C . GLY A 1 92 ? 16.77000 32.84300 2.36100 1.000 17.85589 90 GLY A C 1
ATOM 756 O O . GLY A 1 92 ? 17.27700 31.87400 1.79100 1.000 23.73742 90 GLY A O 1
ATOM 757 N N . LEU A 1 93 ? 16.44300 32.81200 3.65400 1.000 18.61335 91 LEU A N 1
ATOM 758 C CA . LEU A 1 93 ? 16.78500 31.65000 4.47600 1.000 16.51896 91 LEU A CA 1
ATOM 759 C C . LEU A 1 93 ? 15.90900 30.44700 4.13800 1.000 18.37168 91 LEU A C 1
ATOM 760 O O . LEU A 1 93 ? 16.41500 29.34800 3.87900 1.000 15.67688 91 LEU A O 1
ATOM 765 N N . LEU A 1 94 ? 14.58800 30.63600 4.12600 1.000 18.16661 92 LEU A N 1
ATOM 766 C CA . LEU A 1 94 ? 13.68900 29.52500 3.82200 1.000 19.25811 92 LEU A CA 1
ATOM 767 C C . LEU A 1 94 ? 14.02100 28.89000 2.47600 1.000 20.15711 92 LEU A C 1
ATOM 768 O O . LEU A 1 94 ? 14.10400 27.66500 2.36600 1.000 21.32796 92 LEU A O 1
ATOM 773 N N . ASP A 1 95 ? 14.23400 29.71400 1.44500 1.000 21.10984 93 ASP A N 1
ATOM 774 C CA . ASP A 1 95 ? 14.58200 29.18900 0.12500 1.000 20.97623 93 ASP A CA 1
ATOM 775 C C . ASP A 1 95 ? 15.85300 28.36100 0.17500 1.000 24.82857 93 ASP A C 1
ATOM 776 O O . ASP A 1 95 ? 15.91800 27.27100 -0.40800 1.000 23.96966 93 ASP A O 1
ATOM 781 N N . ALA A 1 96 ? 16.88200 28.87300 0.85800 1.000 25.09397 94 ALA A N 1
ATOM 782 C CA . ALA A 1 96 ? 18.15500 28.17100 0.91200 1.000 19.17071 94 ALA A CA 1
ATOM 783 C C . ALA A 1 96 ? 18.01900 26.85400 1.65800 1.000 25.73465 94 ALA A C 1
ATOM 784 O O . ALA A 1 96 ? 18.56400 25.83700 1.22100 1.000 19.60668 94 ALA A O 1
ATOM 786 N N . VAL A 1 97 ? 17.27000 26.84400 2.76600 1.000 19.22647 95 VAL A N 1
ATOM 787 C CA . VAL A 1 97 ? 17.07100 25.60300 3.50400 1.000 22.21722 95 VAL A CA 1
ATOM 788 C C . VAL A 1 97 ? 16.25800 24.62000 2.67300 1.000 19.69096 95 VAL A C 1
ATOM 789 O O . VAL A 1 97 ? 16.63100 23.44900 2.51800 1.000 23.71406 95 VAL A O 1
ATOM 793 N N . LEU A 1 98 ? 15.13800 25.08000 2.12000 1.000 24.14942 96 LEU A N 1
ATOM 794 C CA . LEU A 1 98 ? 14.27300 24.18300 1.35900 1.000 20.33461 96 LEU A CA 1
ATOM 795 C C . LEU A 1 98 ? 14.94400 23.68500 0.08700 1.000 27.06480 96 LEU A C 1
ATOM 796 O O . LEU A 1 98 ? 14.69300 22.55100 -0.33400 1.000 30.96613 96 LEU A O 1
ATOM 801 N N . ARG A 1 99 ? 15.77800 24.48500 -0.55100 1.000 21.46760 97 ARG A N 1
ATOM 802 C CA . ARG A 1 99 ? 16.46900 24.04000 -1.79000 1.000 21.08703 97 ARG A CA 1
ATOM 803 C C . ARG A 1 99 ? 17.31800 22.78800 -1.51100 1.000 32.43184 97 ARG A C 1
ATOM 804 O O . ARG A 1 99 ? 17.46900 21.99700 -2.42600 1.000 33.07371 97 ARG A O 1
ATOM 812 N N . SER A 1 100 ? 17.84300 22.64000 -0.29600 1.000 23.03260 98 SER A N 1
ATOM 813 C CA . SER A 1 100 ? 18.69500 21.49100 -0.01900 1.000 26.57421 98 SER A CA 1
ATOM 814 C C . SER A 1 100 ? 18.03900 20.40200 0.81500 1.000 25.05333 98 SER A C 1
ATOM 815 O O . SER A 1 100 ? 18.61100 19.31200 0.91800 1.000 34.29767 98 SER A O 1
ATOM 818 N N . ALA A 1 101 ? 16.86800 20.65300 1.40400 1.000 23.92975 99 ALA A N 1
ATOM 819 C CA . ALA A 1 101 ? 16.22400 19.65100 2.24000 1.000 21.92759 99 ALA A CA 1
ATOM 820 C C . ALA A 1 101 ? 15.88900 18.41300 1.41600 1.000 32.92406 99 ALA A C 1
ATOM 821 O O . ALA A 1 101 ? 15.31000 18.51000 0.33000 1.000 36.29751 99 ALA A O 1
ATOM 823 N N . GLN A 1 102 ? 16.27700 17.25300 1.92800 1.000 33.24668 100 GLN A N 1
ATOM 824 C CA . GLN A 1 102 ? 15.92000 16.02200 1.24300 1.000 29.24670 100 GLN A CA 1
ATOM 825 C C . GLN A 1 102 ? 14.71400 15.37700 1.91100 1.000 33.03163 100 GLN A C 1
ATOM 826 O O . GLN A 1 102 ? 14.65700 15.30400 3.14300 1.000 35.86816 100 GLN A O 1
ATOM 832 N N . PRO A 1 103 ? 13.74400 14.91100 1.12500 1.000 34.47862 101 PRO A N 1
ATOM 833 C CA . PRO A 1 103 ? 12.58300 14.23000 1.70900 1.000 37.17049 101 PRO A CA 1
ATOM 834 C C . PRO A 1 103 ? 13.01300 13.13900 2.68000 1.000 37.42281 101 PRO A C 1
ATOM 835 O O . PRO A 1 103 ? 13.92900 12.36400 2.40500 1.000 40.31947 101 PRO A O 1
ATOM 839 N N . LEU A 1 104 ? 12.36200 13.10700 3.83900 1.000 29.38968 102 LEU A N 1
ATOM 840 C CA . LEU A 1 104 ? 12.76400 12.20600 4.91200 1.000 36.64524 102 LEU A CA 1
ATOM 841 C C . LEU A 1 104 ? 12.19200 10.81800 4.67300 1.000 46.68375 102 LEU A C 1
ATOM 842 O O . LEU A 1 104 ? 10.99300 10.60600 4.84700 1.000 68.51358 102 LEU A O 1
ATOM 847 N N . MET B 1 3 ? 49.98200 17.85300 9.65000 1.000 80.88102 1 MET B N 1
ATOM 848 C CA . MET B 1 3 ? 49.15800 18.67700 10.52800 1.000 61.98443 1 MET B CA 1
ATOM 849 C C . MET B 1 3 ? 48.24700 17.82400 11.39400 1.000 55.60020 1 MET B C 1
ATOM 850 O O . MET B 1 3 ? 47.70300 16.81000 10.94600 1.000 59.68181 1 MET B O 1
ATOM 855 N N . ARG B 1 4 ? 48.07700 18.25000 12.64400 1.000 41.40398 2 ARG B N 1
ATOM 856 C CA . ARG B 1 4 ? 47.25700 17.51900 13.60800 1.000 38.26113 2 ARG B CA 1
ATOM 857 C C . ARG B 1 4 ? 45.81600 17.99800 13.48300 1.000 32.64428 2 ARG B C 1
ATOM 858 O O . ARG B 1 4 ? 45.33400 18.81600 14.26700 1.000 27.27654 2 ARG B O 1
ATOM 866 N N . PHE B 1 5 ? 45.12700 17.49100 12.46400 1.000 30.16582 3 PHE B N 1
ATOM 867 C CA . PHE B 1 5 ? 43.69900 17.76400 12.32200 1.000 30.68042 3 PHE B CA 1
ATOM 868 C C . PHE B 1 5 ? 42.89400 16.96500 13.33700 1.000 23.90224 3 PHE B C 1
ATOM 869 O O . PHE B 1 5 ? 43.07500 15.75400 13.47400 1.000 27.38608 3 PHE B O 1
ATOM 877 N N . LEU B 1 6 ? 41.99500 17.64300 14.04000 1.000 18.92292 4 LEU B N 1
ATOM 878 C CA . LEU B 1 6 ? 41.08300 16.97300 14.94700 1.000 20.88144 4 LEU B CA 1
ATOM 879 C C . LEU B 1 6 ? 40.00300 16.22400 14.15500 1.000 19.14537 4 LEU B C 1
ATOM 880 O O . LEU B 1 6 ? 39.88200 16.35300 12.93000 1.000 17.82743 4 LEU B O 1
ATOM 885 N N . TYR B 1 7 ? 39.20500 15.43900 14.87900 1.000 21.47796 5 TYR 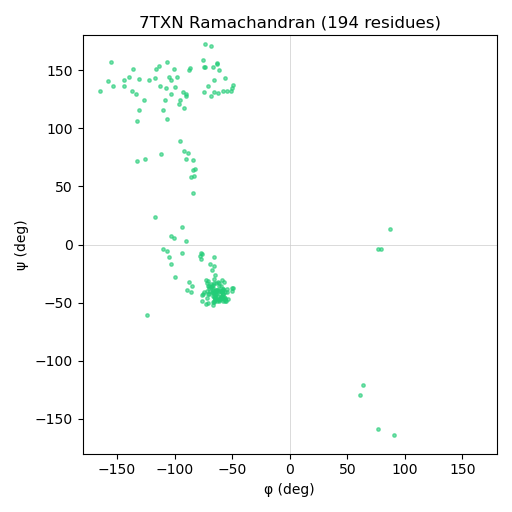B N 1
ATOM 886 C CA . TYR B 1 7 ? 38.13400 14.66900 14.25800 1.000 20.28796 5 TYR B CA 1
ATOM 887 C C . TYR B 1 7 ? 37.29000 15.54200 13.33200 1.000 16.87786 5 TYR B C 1
ATOM 888 O O . TYR B 1 7 ? 36.90700 16.66700 13.67500 1.000 15.69865 5 TYR B O 1
ATOM 897 N N . HIS B 1 8 ? 36.96400 15.00100 12.16500 1.000 15.12384 6 HIS B N 1
ATOM 898 C CA . HIS B 1 8 ? 36.00500 15.68300 11.30600 1.000 17.70236 6 HIS B CA 1
ATOM 899 C C . HIS B 1 8 ? 35.40700 14.66300 10.36000 1.000 24.12945 6 HIS B C 1
ATOM 900 O O . HIS B 1 8 ? 36.13400 13.77500 9.88700 1.000 24.00358 6 HIS B O 1
ATOM 907 N N . PRO B 1 9 ? 34.11100 14.74000 10.06600 1.000 16.99540 7 PRO B N 1
ATOM 908 C CA . PRO B 1 9 ? 33.49200 13.78800 9.14600 1.000 21.60859 7 PRO B CA 1
ATOM 909 C C . PRO B 1 9 ? 33.87800 14.04700 7.70000 1.000 23.74032 7 PRO B C 1
ATOM 910 O O . PRO B 1 9 ? 34.19800 15.17200 7.30000 1.000 17.75874 7 PRO B O 1
ATOM 914 N N . ASP B 1 10 ? 33.84600 12.97600 6.91100 1.000 23.74351 8 ASP B N 1
ATOM 915 C CA . ASP B 1 10 ? 33.91300 13.14800 5.47100 1.000 21.28973 8 ASP B CA 1
ATOM 916 C C . ASP B 1 10 ? 32.65000 13.84600 4.98400 1.000 18.25614 8 ASP B C 1
ATOM 917 O O . ASP B 1 10 ? 31.60000 13.79400 5.62900 1.000 17.76047 8 ASP B O 1
ATOM 922 N N . ARG B 1 11 ? 32.78000 14.56300 3.86200 1.000 16.46208 9 ARG B N 1
ATOM 923 C CA . ARG B 1 11 ? 31.64500 15.33500 3.28800 1.000 21.08909 9 ARG B CA 1
ATOM 924 C C . ARG B 1 11 ? 30.39500 14.45600 3.17000 1.000 21.49013 9 ARG B C 1
ATOM 925 O O . ARG B 1 11 ? 29.29500 14.96800 3.45000 1.000 24.61641 9 ARG B O 1
ATOM 933 N N . LYS B 1 12 ? 30.55700 13.19100 2.77400 1.000 21.24523 10 LYS B N 1
ATOM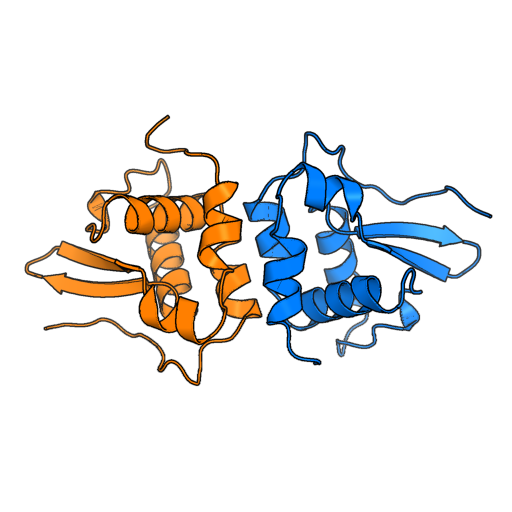 934 C CA . LYS B 1 12 ? 29.39500 12.28200 2.57400 1.000 27.70226 10 LYS B CA 1
ATOM 935 C C . LYS B 1 12 ? 28.56800 12.18400 3.86000 1.000 24.87362 10 LYS B C 1
ATOM 936 O O . LYS B 1 12 ? 27.33500 12.03100 3.75100 1.000 28.57709 10 LYS B O 1
ATOM 942 N N . ASP B 1 13 ? 29.20800 12.28700 5.02900 1.000 21.23662 11 ASP B N 1
ATOM 943 C CA . ASP B 1 13 ? 28.49800 12.10700 6.29000 1.000 16.93806 11 ASP B CA 1
ATOM 944 C C . ASP B 1 13 ? 28.00500 13.42200 6.89000 1.000 24.07767 11 ASP B C 1
ATOM 945 O O . ASP B 1 13 ? 27.64100 13.45500 8.07400 1.000 24.70415 11 ASP B O 1
ATOM 950 N N . ILE B 1 14 ? 27.98400 14.50200 6.11000 1.000 15.88325 12 ILE B N 1
ATOM 951 C CA . ILE B 1 14 ? 27.48000 15.79600 6.56700 1.000 14.56179 12 ILE B CA 1
ATOM 952 C C . ILE B 1 14 ? 26.02000 15.91300 6.13500 1.000 17.17088 12 ILE B C 1
ATOM 953 O O . ILE B 1 14 ? 25.70800 15.76600 4.95200 1.000 22.11158 12 ILE B O 1
ATOM 958 N N . SER B 1 15 ? 25.12000 16.16200 7.08300 1.000 19.94439 13 SER B N 1
ATOM 959 C CA . SER B 1 15 ? 23.70200 16.32800 6.78300 1.000 23.00443 13 SER B CA 1
ATOM 960 C C . SER B 1 15 ? 23.24300 17.75500 7.05900 1.000 21.08920 13 SER B C 1
ATOM 961 O O . SER B 1 15 ? 23.80900 18.46200 7.90000 1.000 18.79901 13 SER B O 1
ATOM 964 N N . LEU B 1 16 ? 22.18800 18.15800 6.34700 1.000 19.59457 14 LEU B N 1
ATOM 965 C CA . LEU B 1 16 ? 21.60400 19.48300 6.54800 1.000 18.96907 14 LEU B CA 1
ATOM 966 C C . LEU B 1 16 ? 21.04300 19.66800 7.95400 1.000 23.78047 14 LEU B C 1
ATOM 967 O O . LEU B 1 16 ? 21.33500 20.70700 8.57600 1.000 17.52850 14 LEU B O 1
ATOM 972 N N . PRO B 1 17 ? 20.25900 18.73300 8.52300 1.000 21.96391 15 PRO B N 1
ATOM 973 C CA . PRO B 1 17 ? 19.85600 18.89400 9.93400 1.000 14.60015 15 PRO B CA 1
ATOM 974 C C . PRO B 1 17 ? 21.03000 19.08500 10.88600 1.000 16.78565 15 PRO B C 1
ATOM 975 O O . PRO B 1 17 ? 20.93700 19.90900 11.80100 1.000 18.18738 15 PRO B O 1
ATOM 979 N N . GLY B 1 18 ? 22.13200 18.35000 10.69400 1.000 15.93759 16 GLY B N 1
ATOM 980 C CA . GLY B 1 18 ? 23.28200 18.51500 11.57200 1.000 17.09585 16 GLY B CA 1
ATOM 981 C C . GLY B 1 18 ? 23.91100 19.88900 11.45400 1.000 12.83781 16 GLY B C 1
ATOM 982 O O . GLY B 1 18 ? 24.31500 20.48900 12.46200 1.000 13.54564 16 GLY B O 1
ATOM 983 N N . VAL B 1 19 ? 23.99700 20.40800 10.22700 1.000 13.15630 17 VAL B N 1
ATOM 984 C CA . VAL B 1 19 ? 24.55800 21.73400 10.00700 1.000 15.03184 17 VAL B CA 1
ATOM 985 C C . VAL B 1 19 ? 23.66500 22.79500 10.64000 1.000 15.38701 17 VAL B C 1
ATOM 986 O O . VAL B 1 19 ? 24.14100 23.67200 11.36600 1.000 15.64453 17 VAL B O 1
ATOM 990 N N . LEU B 1 20 ? 22.35400 22.73300 10.36600 1.000 13.17461 18 LEU B N 1
ATOM 991 C CA . LEU B 1 20 ? 21.42200 23.67900 10.97900 1.000 18.23941 18 LEU B CA 1
ATOM 992 C C . LEU B 1 20 ? 21.49100 23.60300 12.50200 1.000 18.04175 18 LEU B C 1
ATOM 993 O O . LEU B 1 20 ? 21.53300 24.63500 13.18100 1.000 17.48881 18 LEU B O 1
ATOM 998 N N . TYR B 1 21 ? 21.55900 22.38300 13.05200 1.000 15.02788 19 TYR B N 1
ATOM 999 C CA . TYR B 1 21 ? 21.71500 22.21000 14.49300 1.000 19.50349 19 TYR B CA 1
ATOM 1000 C C . TYR B 1 21 ? 22.97600 22.89700 15.00300 1.000 12.74697 19 TYR B C 1
ATOM 1001 O O . TYR B 1 21 ? 22.94300 23.59400 16.02300 1.000 14.88896 19 TYR B O 1
ATOM 1010 N N . ALA B 1 22 ? 24.10200 22.70000 14.31500 1.000 15.51606 20 ALA B N 1
ATOM 1011 C CA . ALA B 1 22 ? 25.35100 23.33500 14.73800 1.000 15.23972 20 ALA B CA 1
ATOM 1012 C C . ALA B 1 22 ? 25.21600 24.85000 14.76100 1.000 17.88392 20 ALA B C 1
ATOM 1013 O O . ALA B 1 22 ? 25.70500 25.50500 15.68700 1.000 14.94611 20 ALA B O 1
ATOM 1015 N N . LEU B 1 23 ? 24.54400 25.42800 13.75900 1.000 14.10508 21 LEU B N 1
ATOM 1016 C CA . LEU B 1 23 ? 24.35300 26.87600 13.73600 1.000 15.92171 21 LEU B CA 1
ATOM 1017 C C . LEU B 1 23 ? 23.26500 27.33900 14.69700 1.000 21.02271 21 LEU B C 1
ATOM 1018 O O . LEU B 1 23 ? 23.11100 28.55300 14.90100 1.000 19.77885 21 LEU B O 1
ATOM 1023 N N . GLY B 1 24 ? 22.53100 26.41100 15.30900 1.000 14.77113 22 GLY B N 1
ATOM 1024 C CA . GLY B 1 24 ? 21.37200 26.76100 16.10300 1.000 16.01134 22 GLY B CA 1
ATOM 1025 C C . GLY B 1 24 ? 21.70200 27.15800 17.52300 1.000 20.71279 22 GLY B C 1
ATOM 1026 O O . GLY B 1 24 ? 21.04600 26.72700 18.47400 1.000 18.75587 22 GLY B O 1
ATOM 1027 N N . ASP B 1 25 ? 22.73200 27.97700 17.67800 1.000 17.51664 23 ASP B N 1
ATOM 1028 C CA . ASP B 1 25 ? 23.13600 28.44100 18.98100 1.000 19.19255 23 ASP B CA 1
ATOM 1029 C C . ASP B 1 25 ? 23.83300 29.77500 18.78700 1.000 18.58611 23 ASP B C 1
ATOM 1030 O O . ASP B 1 25 ? 24.65900 29.90400 17.86400 1.000 19.54082 23 ASP B O 1
ATOM 1035 N N . PRO B 1 26 ? 23.53900 30.76400 19.64200 1.000 20.97198 24 PRO B N 1
ATOM 1036 C CA . PRO B 1 26 ? 24.15500 32.09400 19.47500 1.000 19.22469 24 PRO B CA 1
ATOM 1037 C C . PRO B 1 26 ? 25.67300 32.06300 19.50700 1.000 20.15953 24 PRO B C 1
ATOM 1038 O O . PRO B 1 26 ? 26.31500 32.76000 18.71300 1.000 20.07835 24 PRO B O 1
ATOM 1042 N N . ALA B 1 27 ? 26.26700 31.29300 20.42800 1.000 16.15329 25 ALA B N 1
ATOM 1043 C CA . ALA B 1 27 ? 27.72400 31.21100 20.48600 1.000 25.79706 25 ALA B CA 1
ATOM 1044 C C . ALA B 1 27 ? 28.28900 30.55900 19.22800 1.000 16.00166 25 ALA B C 1
ATOM 1045 O O . ALA B 1 27 ? 29.21500 31.08500 18.60900 1.000 19.08884 25 ALA B O 1
ATOM 1047 N N . ARG B 1 28 ? 27.72400 29.42400 18.81600 1.000 18.86080 26 ARG B N 1
ATOM 1048 C CA . ARG B 1 28 ? 28.23800 28.74100 17.63000 1.000 12.02781 26 ARG B CA 1
ATOM 1049 C C . ARG B 1 28 ? 27.99500 29.55800 16.36200 1.000 14.04647 26 ARG B C 1
ATOM 1050 O O . ARG B 1 28 ? 28.84500 29.59400 15.46400 1.000 16.62335 26 ARG B O 1
ATOM 1058 N N . LEU B 1 29 ? 26.83900 30.20600 16.25600 1.000 18.34944 27 LEU B N 1
ATOM 1059 C CA . LEU B 1 29 ? 26.59900 31.04200 15.08600 1.000 17.15077 27 LEU B CA 1
ATOM 1060 C C . LEU B 1 29 ? 27.64300 32.14900 14.99600 1.000 17.95561 27 LEU B C 1
ATOM 1061 O O . LEU B 1 29 ? 28.14000 32.46600 13.90800 1.000 17.06647 27 LEU B O 1
ATOM 1066 N N . GLU B 1 30 ? 27.99500 32.73500 16.14200 1.000 19.55966 28 GLU B N 1
ATOM 1067 C CA . GLU B 1 30 ? 28.96900 33.81700 16.17200 1.000 21.59875 28 GLU B CA 1
ATOM 1068 C C . GLU B 1 30 ? 30.35700 33.32400 15.79500 1.000 22.86896 28 GLU B C 1
ATOM 1069 O O . GLU B 1 30 ? 31.12000 34.04700 15.14400 1.000 20.85840 28 GLU B O 1
ATOM 1075 N N . ILE B 1 31 ? 30.70700 32.09900 16.19500 1.000 21.42775 29 ILE B N 1
ATOM 1076 C CA . ILE B 1 31 ? 31.97400 31.51700 15.76300 1.000 17.46848 29 ILE B CA 1
ATOM 1077 C C . ILE B 1 31 ? 32.00200 31.39400 14.24700 1.000 16.92476 29 ILE B C 1
ATOM 1078 O O . ILE B 1 31 ? 32.96900 31.79800 13.58800 1.000 19.92993 29 ILE B O 1
ATOM 1083 N N . VAL B 1 32 ? 30.93000 30.84800 13.66800 1.000 16.69853 30 VAL B N 1
ATOM 1084 C CA . VAL B 1 32 ? 30.86700 30.67900 12.21800 1.000 13.66824 30 VAL B CA 1
ATOM 1085 C C . VAL B 1 32 ? 30.90600 32.03300 11.52800 1.000 16.36708 30 VAL B C 1
ATOM 1086 O O . VAL B 1 32 ? 31.55100 32.20100 10.48400 1.000 15.36193 30 VAL B O 1
ATOM 1090 N N . ARG B 1 33 ? 30.22100 33.02000 12.10200 1.000 17.52268 31 ARG B N 1
ATOM 1091 C CA . ARG B 1 33 ? 30.18000 34.34100 11.48600 1.000 20.91090 31 ARG B CA 1
ATOM 1092 C C . ARG B 1 33 ? 31.57400 34.95900 11.44600 1.000 20.86750 31 ARG B C 1
ATOM 1093 O O . ARG B 1 33 ? 31.98200 35.52000 10.42400 1.000 22.65652 31 ARG B O 1
ATOM 1101 N N . LEU B 1 34 ? 32.33600 34.82700 12.53900 1.000 20.17142 32 LEU B N 1
ATOM 1102 C CA . LEU B 1 34 ? 33.68300 35.38100 12.56800 1.000 12.81153 32 LEU B CA 1
ATOM 1103 C C . LEU B 1 34 ? 34.65100 34.58300 11.69100 1.000 21.76539 32 LEU B C 1
ATOM 1104 O O . LEU B 1 34 ? 35.52400 35.17300 11.03900 1.000 21.35599 32 LEU B O 1
ATOM 1109 N N . LEU B 1 35 ? 34.54500 33.24600 11.68400 1.000 15.15516 33 LEU B N 1
ATOM 1110 C CA . LEU B 1 35 ? 35.40700 32.45900 10.80000 1.000 18.29391 33 LEU B CA 1
ATOM 1111 C C . LEU B 1 35 ? 35.16300 32.81300 9.33600 1.000 22.67493 33 LEU B C 1
ATOM 1112 O O . LEU B 1 35 ? 36.09400 32.79800 8.52300 1.000 22.56342 33 LEU B O 1
ATOM 1117 N N . ALA B 1 36 ? 33.91600 33.11200 8.97800 1.000 15.30639 34 ALA B N 1
ATOM 1118 C CA . ALA B 1 36 ? 33.60800 33.46700 7.59700 1.000 18.17298 34 ALA B CA 1
ATOM 1119 C C . ALA B 1 36 ? 34.19700 34.82700 7.21200 1.000 20.34302 34 ALA B C 1
ATOM 1120 O O . ALA B 1 36 ? 34.68500 35.00300 6.08800 1.000 25.57322 34 ALA B O 1
ATOM 1122 N N . SER B 1 37 ? 34.15300 35.80500 8.11700 1.000 19.52736 35 SER B N 1
ATOM 1123 C CA . SER B 1 37 ? 34.60100 37.14800 7.75700 1.000 27.72248 35 SER B CA 1
ATOM 1124 C C . SER B 1 37 ? 36.09700 37.36200 7.96000 1.000 26.07614 35 SER B C 1
ATOM 1125 O O . SER B 1 37 ? 36.70900 38.12400 7.20000 1.000 23.71804 35 SER B O 1
ATOM 1128 N N . LYS B 1 38 ? 36.70400 36.71100 8.95600 1.000 23.43266 36 LYS B N 1
ATOM 1129 C CA . LYS B 1 38 ? 38.11700 36.91600 9.26800 1.000 26.86850 36 LYS B CA 1
ATOM 1130 C C . LYS B 1 38 ? 39.01200 35.72900 8.93000 1.000 25.01960 36 LYS B C 1
ATOM 1131 O O . LYS B 1 38 ? 40.23400 35.83900 9.07600 1.000 26.10130 36 LYS B O 1
ATOM 1137 N N . GLY B 1 39 ? 38.45700 34.60700 8.47500 1.000 23.82164 37 GLY B N 1
ATOM 1138 C CA . GLY B 1 39 ? 39.28500 33.43900 8.23400 1.000 20.73862 37 GLY B CA 1
ATOM 1139 C C . GLY B 1 39 ? 39.65800 32.73200 9.52800 1.000 20.84182 37 GLY B C 1
ATOM 1140 O O . GLY B 1 39 ? 39.00300 32.88400 10.56100 1.000 22.72775 37 GLY B O 1
ATOM 1141 N N . GLU B 1 40 ? 40.73700 31.95200 9.46800 1.000 18.44614 38 GLU B N 1
ATOM 1142 C CA . GLU B 1 40 ? 41.03100 31.01100 10.54600 1.000 18.60604 38 GLU B CA 1
ATOM 1143 C C . GLU B 1 40 ? 41.36300 31.73400 11.84300 1.000 24.40424 38 GLU B C 1
ATOM 1144 O O . GLU B 1 40 ? 42.00700 32.78600 11.84300 1.000 21.70550 38 GLU B O 1
ATOM 1150 N N . GLN B 1 41 ? 40.88100 31.16800 12.95300 1.000 18.35836 39 GLN B N 1
ATOM 1151 C CA . GLN B 1 41 ? 40.95600 31.75600 14.28500 1.000 25.95398 39 GLN B CA 1
ATOM 1152 C C . GLN B 1 41 ? 41.17500 30.64700 15.30200 1.000 20.50235 39 GLN B C 1
ATOM 1153 O O . GLN B 1 41 ? 40.51500 29.61400 15.22600 1.000 17.19229 39 GLN B O 1
ATOM 1159 N N . CYS B 1 42 ? 42.07800 30.86100 16.25900 1.000 19.29591 40 CYS B N 1
ATOM 1160 C CA . CYS B 1 42 ? 42.21300 29.86100 17.30500 1.000 19.10024 40 CYS B CA 1
ATOM 1161 C C . CYS B 1 42 ? 41.03700 29.96400 18.26800 1.000 20.36669 40 CYS B C 1
ATOM 1162 O O . CYS B 1 42 ? 40.35700 30.99100 18.34300 1.000 20.88661 40 CYS B O 1
ATOM 1165 N N . CYS B 1 43 ? 40.78600 28.86600 18.99400 1.000 20.95369 41 CYS B N 1
ATOM 1166 C CA . CYS B 1 43 ? 39.69900 28.84700 19.97500 1.000 24.57336 41 CYS B CA 1
ATOM 1167 C C . CYS B 1 43 ? 39.76200 30.04700 20.92100 1.000 24.80099 41 CYS B C 1
ATOM 1168 O O . CYS B 1 43 ? 38.72500 30.61400 21.28900 1.000 23.15449 41 CYS B O 1
ATOM 1171 N N . ALA B 1 44 ? 40.96700 30.46500 21.31600 1.000 23.79173 42 ALA B N 1
ATOM 1172 C CA . ALA B 1 44 ? 41.05800 31.49200 22.35300 1.000 28.39483 42 ALA B CA 1
ATOM 1173 C C . ALA B 1 44 ? 40.57700 32.86200 21.87800 1.000 29.48177 42 ALA B C 1
ATOM 1174 O O . ALA B 1 44 ? 40.30600 33.73200 22.71200 1.000 34.51104 42 ALA B O 1
ATOM 1176 N N . GLU B 1 45 ? 40.45700 33.07900 20.56700 1.000 30.21620 43 GLU B N 1
ATOM 1177 C CA . GLU B 1 45 ? 39.93400 34.35400 20.08000 1.000 30.52152 43 GLU B CA 1
ATOM 1178 C C . GLU B 1 45 ? 38.47100 34.55500 20.42100 1.000 25.91462 43 GLU B C 1
ATOM 1179 O O . GLU B 1 45 ? 37.99900 35.69200 20.43100 1.000 35.07337 43 GLU B O 1
ATOM 1185 N N . PHE B 1 46 ? 37.73600 33.47900 20.67300 1.000 29.65414 44 PHE B N 1
ATOM 1186 C CA . PHE B 1 46 ? 36.30800 33.57500 20.93700 1.000 31.36345 44 PHE B CA 1
ATOM 1187 C C . PHE B 1 46 ? 36.13500 33.69500 22.44700 1.000 37.87332 44 PHE B C 1
ATOM 1188 O O . PHE B 1 46 ? 35.85900 32.73200 23.16900 1.000 42.95066 44 PHE B O 1
ATOM 1196 N N . ASP B 1 47 ? 36.34400 34.92400 22.92200 1.000 36.53182 45 ASP B N 1
ATOM 1197 C CA . ASP B 1 47 ? 36.27500 35.25600 24.34200 1.000 47.99869 45 ASP B CA 1
ATOM 1198 C C . ASP B 1 47 ? 34.81800 35.50900 24.73300 1.000 43.47404 45 ASP B C 1
ATOM 1199 O O . ASP B 1 47 ? 34.38800 36.63100 25.00600 1.000 43.808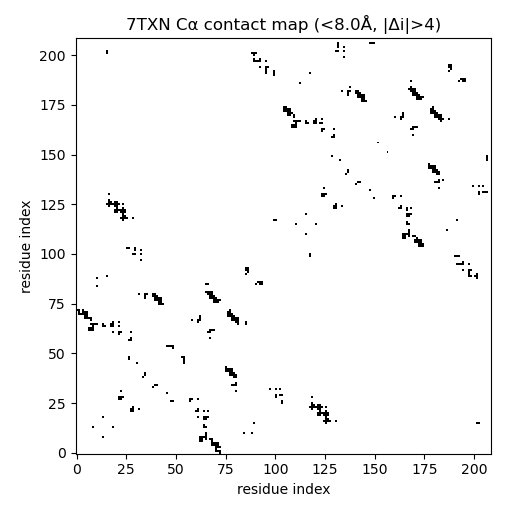65 45 ASP B O 1
ATOM 1204 N N . PHE B 1 48 ? 34.08300 34.41400 24.79600 1.000 39.85750 46 PHE B N 1
ATOM 1205 C CA . PHE B 1 48 ? 32.67200 34.51400 25.20400 1.000 37.07385 46 PHE B CA 1
ATOM 1206 C C . PHE B 1 48 ? 32.60600 34.44400 26.72500 1.000 37.69900 46 PHE B C 1
ATOM 1207 O O . PHE B 1 48 ? 33.50100 33.86000 27.34900 1.000 35.71623 46 PHE B O 1
ATOM 1215 N N . ALA B 1 49 ? 31.58200 35.05800 27.30100 1.000 39.66422 47 ALA B N 1
ATOM 1216 C CA . ALA B 1 49 ? 31.34100 34.94000 28.74000 1.000 36.63412 47 ALA B CA 1
ATOM 1217 C C . ALA B 1 49 ? 30.58800 33.64000 29.01400 1.000 41.65280 47 ALA B C 1
ATOM 1218 O O . ALA B 1 49 ? 29.43400 33.61900 29.44100 1.000 42.04507 47 ALA B O 1
ATOM 1220 N N . ILE B 1 50 ? 31.28000 32.53700 28.72700 1.000 47.82018 48 ILE B N 1
ATOM 1221 C CA . ILE B 1 50 ? 30.70400 31.19600 28.69500 1.000 37.42112 48 ILE B CA 1
ATOM 1222 C C . ILE B 1 50 ? 31.71600 30.23800 29.31600 1.000 35.37810 48 ILE B C 1
ATOM 1223 O O . ILE B 1 50 ? 32.92600 30.41400 29.14200 1.000 39.90294 48 ILE B O 1
ATOM 1228 N N . ALA B 1 51 ? 31.21900 29.23200 30.04400 1.000 36.62812 49 ALA B N 1
ATOM 1229 C CA . ALA B 1 51 ? 32.07600 28.29900 30.77200 1.000 31.83909 49 ALA B CA 1
ATOM 1230 C C . ALA B 1 51 ? 32.96300 27.49900 29.82200 1.000 32.56814 49 ALA B C 1
ATOM 1231 O O . ALA B 1 51 ? 32.62600 27.29200 28.65700 1.000 26.69680 49 ALA B O 1
ATOM 1233 N N . LYS B 1 52 ? 34.09300 27.01400 30.35200 1.000 37.54518 50 LYS B N 1
ATOM 1234 C CA . LYS B 1 52 ? 35.07900 26.30800 29.53300 1.000 34.48197 50 LYS B CA 1
ATOM 1235 C C . LYS B 1 52 ? 34.50500 25.02200 28.94900 1.000 32.72763 50 LYS B C 1
ATOM 1236 O O . LYS B 1 52 ? 34.65100 24.75300 27.75000 1.000 28.04195 50 LYS B O 1
ATOM 1242 N N . SER B 1 53 ? 33.86700 24.19700 29.78200 1.000 26.48646 51 SER B N 1
ATOM 1243 C CA . SER B 1 53 ? 33.32300 22.94900 29.26200 1.000 26.10249 51 SER B CA 1
ATOM 1244 C C . SER B 1 53 ? 32.25400 23.21100 28.20900 1.000 22.90276 51 SER B C 1
ATOM 1245 O O . SER B 1 53 ? 32.13000 22.44600 27.24300 1.000 22.89426 51 SER B O 1
ATOM 1248 N N . THR B 1 54 ? 31.50400 24.30200 28.35300 1.000 19.92441 52 THR B N 1
ATOM 1249 C CA . THR B 1 54 ? 30.44700 24.59900 27.39300 1.000 26.87321 52 THR B CA 1
ATOM 1250 C C . THR B 1 54 ? 31.02900 25.01900 26.04800 1.000 25.89019 52 THR B C 1
ATOM 1251 O O . THR B 1 54 ? 30.53800 24.59200 24.99600 1.000 21.22624 52 THR B O 1
ATOM 1255 N N . MET B 1 55 ? 32.06700 25.86100 26.06300 1.000 22.24497 53 MET B N 1
ATOM 1256 C CA . MET B 1 55 ? 32.74600 26.20900 24.81700 1.000 25.65963 53 MET B CA 1
ATOM 1257 C C . MET B 1 55 ? 33.35200 24.97600 24.15900 1.000 21.22738 53 MET B C 1
ATOM 1258 O O . MET B 1 55 ? 33.30800 24.83900 22.93400 1.000 18.58249 53 MET B O 1
ATOM 1263 N N . SER B 1 56 ? 33.91400 24.06000 24.95500 1.000 23.22423 54 SER B N 1
ATOM 1264 C CA . SER B 1 56 ? 34.47200 22.83700 24.38400 1.000 19.45243 54 SER B CA 1
ATOM 1265 C C . SER B 1 56 ? 33.39800 22.00900 23.67800 1.000 20.02675 54 SER B C 1
ATOM 1266 O O . SER B 1 56 ? 33.60700 21.53200 22.56100 1.000 21.18791 54 SER B O 1
ATOM 1269 N N . ASN B 1 57 ? 32.24800 21.81200 24.32100 1.000 16.20811 55 ASN B N 1
ATOM 1270 C CA . ASN B 1 57 ? 31.13500 21.13000 23.65900 1.000 18.14651 55 ASN B CA 1
ATOM 1271 C C . ASN B 1 57 ? 30.71200 21.84800 22.37500 1.000 18.76750 55 ASN B C 1
ATOM 1272 O O . ASN B 1 57 ? 30.33700 21.19400 21.39400 1.000 18.14931 55 ASN B O 1
ATOM 1277 N N . HIS B 1 58 ? 30.72600 23.19100 22.37600 1.000 14.00502 56 HIS B N 1
ATOM 1278 C CA . HIS B 1 58 ? 30.33700 23.95300 21.18300 1.000 16.80271 56 HIS B CA 1
ATOM 1279 C C . HIS B 1 58 ? 31.23500 23.61800 20.00100 1.000 17.12775 56 HIS B C 1
ATOM 1280 O O . HIS B 1 58 ? 30.76000 23.44200 18.87600 1.000 12.61772 56 HIS B O 1
ATOM 1287 N N . PHE B 1 59 ? 32.54600 23.56300 20.23600 1.000 13.68860 57 PHE B N 1
ATOM 1288 C CA . PHE B 1 59 ? 33.47000 23.26700 19.14900 1.000 13.35123 57 PHE B CA 1
ATOM 1289 C C . PHE B 1 59 ? 33.35900 21.81500 18.70900 1.000 10.71196 57 PHE B C 1
ATOM 1290 O O . PHE B 1 59 ? 33.49000 21.51400 17.51800 1.000 15.97158 57 PHE B O 1
ATOM 1298 N N . LYS B 1 60 ? 33.11400 20.89800 19.64800 1.000 14.46803 58 LYS B N 1
ATOM 1299 C CA . LYS B 1 60 ? 32.82200 19.52200 19.26000 1.000 14.00187 58 LYS B CA 1
ATOM 1300 C C . LYS B 1 60 ? 31.58600 19.44700 18.36700 1.000 17.30996 58 LYS B C 1
ATOM 1301 O O . LYS B 1 60 ? 31.59700 18.77300 17.33100 1.000 16.20045 58 LYS B O 1
ATOM 1307 N N . ILE B 1 61 ? 30.51400 20.14100 18.74500 1.000 14.15625 59 ILE B N 1
ATOM 1308 C CA . ILE B 1 61 ? 29.31100 20.15600 17.91000 1.000 12.44726 59 ILE B CA 1
ATOM 1309 C C . ILE B 1 61 ? 29.62600 20.69600 16.51700 1.000 13.32143 59 ILE B C 1
ATOM 1310 O O . ILE B 1 61 ? 29.19200 20.13500 15.50500 1.000 15.50297 59 ILE B O 1
ATOM 1315 N N . LEU B 1 62 ? 30.39700 21.78300 16.43700 1.000 13.26139 60 LEU B N 1
ATOM 1316 C CA . LEU B 1 62 ? 30.72000 22.35400 15.13100 1.000 16.31810 60 LEU B CA 1
ATOM 1317 C C . LEU B 1 62 ? 31.53000 21.38200 14.27800 1.000 14.67289 60 LEU B C 1
ATOM 1318 O O . LEU B 1 62 ? 31.30800 21.28100 13.06400 1.000 16.50938 60 LEU B O 1
ATOM 1323 N N . ARG B 1 63 ? 32.46500 20.65000 14.89000 1.000 14.13753 61 ARG B N 1
ATOM 1324 C CA . ARG B 1 63 ? 33.26000 19.67800 14.13600 1.000 10.28874 61 ARG B CA 1
ATOM 1325 C C . ARG B 1 63 ? 32.43600 18.45800 13.74900 1.000 13.56873 61 ARG B C 1
ATOM 1326 O O . ARG B 1 63 ? 32.51000 17.99100 12.60500 1.000 13.42468 61 ARG B O 1
ATOM 1334 N N . GLU B 1 64 ? 31.66400 17.89900 14.69400 1.000 14.81350 62 GLU B N 1
ATOM 1335 C CA . GLU B 1 64 ? 30.90000 16.68500 14.37900 1.000 15.32295 62 GLU B CA 1
ATOM 1336 C C . GLU B 1 64 ? 29.86000 16.94800 13.29900 1.000 18.47037 62 GLU B C 1
ATOM 1337 O O . GLU B 1 64 ? 29.55300 16.06100 12.48700 1.000 17.69867 62 GLU B O 1
ATOM 1343 N N . SER B 1 65 ? 29.29800 18.15100 13.27800 1.000 14.40437 63 SER B N 1
ATOM 1344 C CA . SER B 1 65 ? 28.28900 18.49600 12.28600 1.000 15.12438 63 SER B CA 1
ATOM 1345 C C . SER B 1 65 ? 28.87200 18.78400 10.91000 1.000 17.85792 63 SER B C 1
ATOM 1346 O O . SER B 1 65 ? 28.10200 18.96400 9.96700 1.000 14.48475 63 SER B O 1
ATOM 1349 N N . GLY B 1 66 ? 30.19500 18.85500 10.77900 1.000 14.19554 64 GLY B N 1
ATOM 1350 C CA . GLY B 1 66 ? 30.81300 19.14000 9.49900 1.000 21.67262 64 GLY B CA 1
ATOM 1351 C C . GLY B 1 66 ? 30.98700 20.61000 9.16900 1.000 18.02844 64 GLY B C 1
ATOM 1352 O O . GLY B 1 66 ? 31.27600 20.93400 8.00800 1.000 19.73536 64 GLY B O 1
ATOM 1353 N N . VAL B 1 67 ? 30.83100 21.50600 10.14400 1.000 15.66550 65 VAL B N 1
ATOM 1354 C CA . VAL B 1 67 ? 30.92000 22.94500 9.87700 1.000 12.51883 65 VAL B CA 1
ATOM 1355 C C . VAL B 1 67 ? 32.35300 23.45800 10.02400 1.000 15.88910 65 VAL B C 1
ATOM 1356 O O . VAL B 1 67 ? 32.80500 24.30000 9.24400 1.000 17.38103 65 VAL B O 1
ATOM 1360 N N . VAL B 1 68 ? 33.09900 22.97100 11.01200 1.000 16.72419 66 VAL B N 1
ATOM 1361 C CA . VAL B 1 68 ? 34.41200 23.51200 11.33100 1.000 14.81921 66 VAL B CA 1
ATOM 1362 C C . VAL B 1 68 ? 35.44000 22.39800 11.23400 1.000 15.41307 66 VAL B C 1
ATOM 1363 O O . VAL B 1 68 ? 35.17000 21.25100 11.60500 1.000 14.56256 66 VAL B O 1
ATOM 1367 N N . LEU B 1 69 ? 36.60800 22.74300 10.71000 1.000 14.57981 67 LEU B N 1
ATOM 1368 C CA . LEU B 1 69 ? 37.79300 21.90100 10.73700 1.000 15.47044 67 LEU B CA 1
ATOM 1369 C C . LEU B 1 69 ? 38.78400 22.51600 11.72500 1.000 17.39462 67 LEU B C 1
ATOM 1370 O O . LEU B 1 69 ? 39.12400 23.70500 11.60800 1.000 15.82338 67 LEU B O 1
ATOM 1375 N N . THR B 1 70 ? 39.22400 21.73300 12.71700 1.000 12.97583 68 THR B N 1
ATOM 1376 C CA . THR B 1 70 ? 40.16300 22.22800 13.71800 1.000 15.46577 68 THR B CA 1
ATOM 1377 C C . THR B 1 70 ? 41.47100 21.44600 13.62800 1.000 24.03471 68 THR B C 1
ATOM 1378 O O . THR B 1 70 ? 41.46900 20.23900 13.36300 1.000 17.78131 68 THR B O 1
ATOM 1382 N N . ARG B 1 71 ? 42.58800 22.14100 13.83700 1.000 16.93919 69 ARG B N 1
ATOM 1383 C CA . ARG B 1 71 ? 43.87900 21.48100 13.93000 1.000 19.18043 69 ARG B CA 1
ATOM 1384 C C . ARG B 1 71 ? 44.65800 22.06300 15.10100 1.000 21.36288 69 ARG B C 1
ATOM 1385 O O . ARG B 1 71 ? 44.46300 23.22000 15.48400 1.000 24.42907 69 ARG B O 1
ATOM 1393 N N . LYS B 1 72 ? 45.52400 21.24700 15.69200 1.000 17.99170 70 LYS B N 1
ATOM 1394 C CA . LYS B 1 72 ? 46.41000 21.73500 16.73800 1.000 21.05630 70 LYS B CA 1
ATOM 1395 C C . LYS B 1 72 ? 47.69600 22.23200 16.08700 1.000 23.41849 70 LYS B C 1
ATOM 1396 O O . LYS B 1 72 ? 48.30900 21.52100 15.28000 1.000 23.90586 70 LYS B O 1
ATOM 1402 N N . GLU B 1 73 ? 48.06700 23.46700 16.41400 1.000 21.14677 71 GLU B N 1
ATOM 1403 C CA . GLU B 1 73 ? 49.30300 24.09200 15.96200 1.000 25.13209 71 GLU B CA 1
ATOM 1404 C C . GLU B 1 73 ? 49.97500 24.69000 17.18900 1.000 26.35909 71 GLU B C 1
ATOM 1405 O O . GLU B 1 73 ? 49.42300 25.59400 17.82000 1.000 23.13335 71 GLU B O 1
ATOM 1411 N N . GLY B 1 74 ? 51.14200 24.17700 17.54300 1.000 23.47934 72 GLY B N 1
ATOM 1412 C CA . GLY B 1 74 ? 51.67500 24.53000 18.84700 1.000 22.45755 72 GLY B CA 1
ATOM 1413 C C . GLY B 1 74 ? 50.70300 24.06400 19.91100 1.000 26.15447 72 GLY B C 1
ATOM 1414 O O . GLY B 1 74 ? 50.26800 22.91100 19.91800 1.000 22.73682 72 GLY B O 1
ATOM 1415 N N . THR B 1 75 ? 50.33600 24.95800 20.82600 1.000 24.41756 73 THR B N 1
ATOM 1416 C CA . THR B 1 75 ? 49.26200 24.66800 21.76500 1.000 27.22075 73 THR B CA 1
ATOM 1417 C C . THR B 1 75 ? 47.94700 25.31800 21.36500 1.000 28.59808 73 THR B C 1
ATOM 1418 O O . THR B 1 75 ? 46.97600 25.23200 22.12100 1.000 36.78759 73 THR B O 1
ATOM 1422 N N . GLN B 1 76 ? 47.88200 25.95100 20.19900 1.000 25.48589 74 GLN B N 1
ATOM 1423 C CA . GLN B 1 76 ? 46.63300 26.56000 19.76900 1.000 31.48819 74 GLN B CA 1
ATOM 1424 C C . GLN B 1 76 ? 45.76800 25.56000 19.02100 1.000 23.00673 74 GLN B C 1
ATOM 1425 O O . GLN B 1 76 ? 46.27200 24.65400 18.35000 1.000 21.33256 74 GLN B O 1
ATOM 1431 N N . HIS B 1 77 ? 44.45400 25.74400 19.12200 1.000 18.95131 75 HIS B N 1
ATOM 1432 C CA . HIS B 1 77 ? 43.49900 24.99100 18.30900 1.000 20.05393 75 HIS B CA 1
ATOM 1433 C C . HIS B 1 77 ? 42.93700 25.91300 17.23900 1.000 20.43428 75 HIS B C 1
ATOM 1434 O O . HIS B 1 77 ? 42.13900 26.80900 17.54200 1.000 18.41152 75 HIS B O 1
ATOM 1441 N N . ILE B 1 78 ? 43.35300 25.68900 15.99600 1.000 15.52547 76 ILE B N 1
ATOM 1442 C CA . ILE B 1 78 ? 43.06300 26.59600 14.88900 1.000 18.77826 76 ILE B CA 1
ATOM 1443 C C . ILE B 1 78 ? 41.83200 26.09700 14.14700 1.000 18.72291 76 ILE B C 1
ATOM 1444 O O . ILE B 1 78 ? 41.82500 24.97600 13.63200 1.000 18.99106 76 ILE B O 1
ATOM 1449 N N . ASN B 1 79 ? 40.79900 26.93900 14.07800 1.000 20.70648 77 ASN B N 1
ATOM 1450 C CA . ASN B 1 79 ? 39.52200 26.58600 13.47700 1.000 14.48275 77 ASN B CA 1
ATOM 1451 C C . ASN B 1 79 ? 39.38300 27.19700 12.09100 1.000 15.32051 77 ASN B C 1
ATOM 1452 O O . ASN B 1 79 ? 39.78700 28.34000 11.85800 1.000 17.78491 77 ASN B O 1
ATOM 1457 N N . ARG B 1 80 ? 38.79500 26.42600 11.18100 1.000 18.05622 78 ARG B N 1
ATOM 1458 C CA . ARG B 1 80 ? 38.54000 26.84500 9.81500 1.000 19.51140 78 ARG B CA 1
ATOM 1459 C C . ARG B 1 80 ? 37.11500 26.48200 9.43600 1.000 17.23394 78 ARG B C 1
ATOM 1460 O O . ARG B 1 80 ? 36.69500 25.33300 9.61300 1.000 17.01126 78 ARG B O 1
ATOM 1468 N N . LEU B 1 81 ? 36.38300 27.45400 8.90500 1.000 16.74291 79 LEU B N 1
ATOM 1469 C CA . LEU B 1 81 ? 35.07800 27.17100 8.33200 1.000 16.29120 79 LEU B CA 1
ATOM 1470 C C . LEU B 1 81 ? 35.24600 26.28300 7.10300 1.000 14.81936 79 LEU B C 1
ATOM 1471 O O . LEU B 1 81 ? 36.07000 26.57200 6.22700 1.000 15.40877 79 LEU B O 1
ATOM 1476 N N . ARG B 1 82 ? 34.46700 25.19900 7.03600 1.000 13.26854 80 ARG B N 1
ATOM 1477 C CA . ARG B 1 82 ? 34.52500 24.27100 5.90100 1.000 16.57269 80 ARG B CA 1
ATOM 1478 C C . ARG B 1 82 ? 33.66800 24.80400 4.75000 1.000 20.80047 80 ARG B C 1
ATOM 1479 O O . ARG B 1 82 ? 32.73400 24.16200 4.26700 1.000 15.61632 80 ARG B O 1
ATOM 1487 N N . ARG B 1 83 ? 34.03700 26.01100 4.30500 1.000 19.89042 81 ARG B N 1
ATOM 1488 C CA . ARG B 1 83 ? 33.25900 26.73000 3.30100 1.000 15.41124 81 ARG B CA 1
ATOM 1489 C C . ARG B 1 83 ? 33.08200 25.90400 2.03000 1.000 20.59027 81 ARG B C 1
ATOM 1490 O O . ARG B 1 83 ? 31.96800 25.78800 1.50600 1.000 24.13538 81 ARG B O 1
ATOM 1498 N N . GLU B 1 84 ? 34.16300 25.29600 1.52600 1.000 22.61088 82 GLU B N 1
ATOM 1499 C CA . GLU B 1 84 ? 34.05600 24.57200 0.25700 1.000 25.45868 82 GLU B CA 1
ATOM 1500 C C . GLU B 1 84 ? 33.13200 23.36200 0.38000 1.000 22.50730 82 GLU B C 1
ATOM 1501 O O . GLU B 1 84 ? 32.29100 23.12300 -0.49500 1.000 20.13540 82 GLU B O 1
ATOM 1507 N N . ASP B 1 85 ? 33.26400 22.58800 1.45700 1.000 24.80207 83 ASP B N 1
ATOM 1508 C CA . ASP B 1 85 ? 32.36200 21.45900 1.65600 1.000 19.19546 83 ASP B CA 1
ATOM 1509 C C . ASP B 1 85 ? 30.91700 21.92600 1.79200 1.000 18.81355 83 ASP B C 1
ATOM 1510 O O . ASP B 1 85 ? 30.00300 21.34500 1.19100 1.000 19.47012 83 ASP B O 1
ATOM 1515 N N . LEU B 1 86 ? 30.69000 22.97000 2.58600 1.000 14.97563 84 LEU B N 1
ATOM 1516 C CA . LEU B 1 86 ? 29.32100 23.41500 2.82500 1.000 19.07709 84 LEU B CA 1
ATOM 1517 C C . LEU B 1 86 ? 28.68800 23.98400 1.56300 1.000 21.95937 84 LEU B C 1
ATOM 1518 O O . LEU B 1 86 ? 27.50900 23.72700 1.29400 1.000 17.97305 84 LEU B O 1
ATOM 1523 N N . GLU B 1 87 ? 29.45000 24.75900 0.77700 1.000 22.89365 85 GLU B N 1
ATOM 1524 C CA . GLU B 1 87 ? 28.91100 25.28700 -0.47500 1.000 18.39463 85 GLU B CA 1
ATOM 1525 C C . GLU B 1 87 ? 28.64200 24.17800 -1.47700 1.000 20.81731 85 GLU B C 1
ATOM 1526 O O . GLU B 1 87 ? 27.68100 24.26000 -2.24800 1.000 26.95301 85 GLU B O 1
ATOM 1532 N N . THR B 1 88 ? 29.47400 23.13900 -1.47700 1.000 18.88980 86 THR B N 1
ATOM 1533 C CA . THR B 1 88 ? 29.26000 22.01200 -2.37500 1.000 24.87864 86 THR B CA 1
ATOM 1534 C C . THR B 1 88 ? 27.96200 21.28200 -2.04600 1.000 23.32421 86 THR B C 1
ATOM 1535 O O . THR B 1 88 ? 27.21900 20.87900 -2.95000 1.000 22.07144 86 THR B O 1
ATOM 1539 N N . LEU B 1 89 ? 27.66600 21.11500 -0.75700 1.000 15.96450 87 LEU B N 1
ATOM 1540 C CA . LEU B 1 89 ? 26.49400 20.36100 -0.34500 1.000 22.78496 87 LEU B CA 1
ATOM 1541 C C . LEU B 1 89 ? 25.22900 21.20700 -0.29800 1.000 25.16534 87 LEU B C 1
ATOM 1542 O O . LEU B 1 89 ? 24.16700 20.73500 -0.71000 1.000 22.89763 87 LEU B O 1
ATOM 1547 N N . PHE B 1 90 ? 25.33100 22.44400 0.18800 1.000 16.92096 88 PHE B N 1
ATOM 1548 C CA . PHE B 1 90 ? 24.18000 23.27900 0.52800 1.000 19.32964 88 PHE B CA 1
ATOM 1549 C C . PHE B 1 90 ? 24.37700 24.67000 -0.07000 1.000 24.77717 88 PHE B C 1
ATOM 1550 O O . PHE B 1 90 ? 24.61400 25.64200 0.66000 1.000 23.03389 88 PHE B O 1
ATOM 1558 N N . PRO B 1 91 ? 24.25800 24.80200 -1.39800 1.000 29.75388 89 PRO B N 1
ATOM 1559 C CA . PRO B 1 91 ? 24.57500 26.08000 -2.06200 1.000 19.38407 89 PRO B CA 1
ATOM 1560 C C . PRO B 1 91 ? 23.73400 27.22700 -1.51700 1.000 28.19061 89 PRO B C 1
ATOM 1561 O O . PRO B 1 91 ? 22.51100 27.11600 -1.37700 1.000 23.13469 89 PRO B O 1
ATOM 1565 N N . GLY B 1 92 ? 24.40100 28.33700 -1.20600 1.000 25.51602 90 GLY B N 1
ATOM 1566 C CA . GLY B 1 92 ? 23.71000 29.51800 -0.73100 1.000 25.85764 90 GLY B CA 1
ATOM 1567 C C . GLY B 1 92 ? 23.25800 29.46300 0.71200 1.000 26.91674 90 GLY B C 1
ATOM 1568 O O . GLY B 1 92 ? 22.72200 30.45900 1.21800 1.000 25.49262 90 GLY B O 1
ATOM 1569 N N . LEU B 1 93 ? 23.45300 28.34100 1.40000 1.000 21.34357 91 LEU B N 1
ATOM 1570 C CA . LEU B 1 93 ? 23.01200 28.27200 2.78700 1.000 19.22597 91 LEU B CA 1
ATOM 1571 C C . LEU B 1 93 ? 23.82300 29.21800 3.66400 1.000 17.40456 91 LEU B C 1
ATOM 1572 O O . LEU B 1 93 ? 23.25800 30.03100 4.40200 1.000 17.20550 91 LEU B O 1
ATOM 1577 N N . LEU B 1 94 ? 25.15400 29.13000 3.59800 1.000 22.97127 92 LEU B N 1
ATOM 1578 C CA . LEU B 1 94 ? 25.99100 29.99300 4.43200 1.000 25.45249 92 LEU B CA 1
ATOM 1579 C C . LEU B 1 94 ? 25.68400 31.46500 4.19100 1.000 20.87453 92 LEU B C 1
ATOM 1580 O O . LEU B 1 94 ? 25.54300 32.24500 5.14300 1.000 22.98986 92 LEU B O 1
ATOM 1585 N N . ASP B 1 95 ? 25.56400 31.86100 2.92000 1.000 20.19238 93 ASP B N 1
ATOM 1586 C CA . ASP B 1 95 ? 25.29500 33.26100 2.59900 1.000 25.24088 93 ASP B CA 1
ATOM 1587 C C . ASP B 1 95 ? 23.96200 33.72600 3.18000 1.000 25.40445 93 ASP B C 1
ATOM 1588 O O . ASP B 1 95 ? 23.84500 34.85900 3.66500 1.000 20.96046 93 ASP B O 1
ATOM 1593 N N . ALA B 1 96 ? 22.93700 32.87600 3.12300 1.000 20.19892 94 ALA B N 1
ATOM 1594 C CA . ALA B 1 96 ? 21.63600 33.28800 3.63400 1.000 15.48199 94 ALA B CA 1
ATOM 1595 C C . ALA B 1 96 ? 21.66200 33.40500 5.15300 1.000 24.05919 94 ALA B C 1
ATOM 1596 O O . ALA B 1 96 ? 21.01700 34.29400 5.72700 1.000 19.32407 94 ALA B O 1
ATOM 1598 N N . VAL B 1 97 ? 22.41000 32.52600 5.82000 1.000 17.51600 95 VAL B N 1
ATOM 1599 C CA . VAL B 1 97 ? 22.52100 32.60800 7.27300 1.000 18.06012 95 VAL B CA 1
ATOM 1600 C C . VAL B 1 97 ? 23.34700 33.82500 7.67400 1.000 23.33465 95 VAL B C 1
ATOM 1601 O O . VAL B 1 97 ? 22.92700 34.63000 8.51300 1.000 21.62969 95 VAL B O 1
ATOM 1605 N N . LEU B 1 98 ? 24.53000 33.98300 7.07300 1.000 19.63531 96 LEU B N 1
ATOM 1606 C CA . LEU B 1 98 ? 25.42200 35.06800 7.46600 1.000 15.67446 96 LEU B CA 1
ATOM 1607 C C . LEU B 1 98 ? 24.83800 36.43500 7.14000 1.000 19.12444 96 LEU B C 1
ATOM 1608 O O . LEU B 1 98 ? 25.12900 37.40700 7.84100 1.000 22.36621 96 LEU B O 1
ATOM 1613 N N . ARG B 1 99 ? 24.02200 36.52900 6.10300 1.000 16.70798 97 ARG B N 1
ATOM 1614 C CA . ARG B 1 99 ? 23.32100 37.79200 5.77200 1.000 25.07036 97 ARG B CA 1
ATOM 1615 C C . ARG B 1 99 ? 22.53900 38.29400 6.98400 1.000 23.41917 97 ARG B C 1
ATOM 1616 O O . ARG B 1 99 ? 22.52300 39.49100 7.20300 1.000 23.11232 97 ARG B O 1
ATOM 1624 N N . SER B 1 100 ? 21.94300 37.38600 7.74400 1.000 18.93768 98 SER B N 1
ATOM 1625 C CA . SER B 1 100 ? 21.05600 37.80400 8.82100 1.000 20.75462 98 SER B CA 1
ATOM 1626 C C . SER B 1 100 ? 21.65700 37.62500 10.20600 1.000 21.17242 98 SER B C 1
ATOM 1627 O O . SER B 1 100 ? 21.04900 38.07000 11.19100 1.000 21.23765 98 SER B O 1
ATOM 1630 N N . ALA B 1 101 ? 22.83400 37.01900 10.31000 1.000 20.10448 99 ALA B N 1
ATOM 1631 C CA . ALA B 1 101 ? 23.43200 36.78700 11.61600 1.000 23.58570 99 ALA B CA 1
ATOM 1632 C C . ALA B 1 101 ? 23.84400 38.11400 12.24200 1.000 23.88232 99 ALA B C 1
ATOM 1633 O O . ALA B 1 101 ? 24.53400 38.92500 11.61500 1.000 25.96143 99 ALA B O 1
ATOM 1635 N N . GLN B 1 102 ? 23.39300 38.34300 13.47200 1.000 24.22872 100 GLN B N 1
ATOM 1636 C CA . GLN B 1 102 ? 23.69400 39.58200 14.18200 1.000 26.05468 100 GLN B CA 1
ATOM 1637 C C . GLN B 1 102 ? 24.94200 39.40700 15.04100 1.000 30.58856 100 GLN B C 1
ATOM 1638 O O . GLN B 1 102 ? 25.02800 38.43400 15.80300 1.000 24.09756 100 GLN B O 1
ATOM 1644 N N . PRO B 1 103 ? 25.90200 40.33000 14.96300 1.000 27.15378 101 PRO B N 1
ATOM 1645 C CA . PRO B 1 103 ? 27.14300 40.17500 15.72700 1.000 31.29885 101 PRO B CA 1
ATOM 1646 C C . PRO B 1 103 ? 26.90800 40.19300 17.22800 1.000 31.99669 101 PRO B C 1
ATOM 1647 O O . PRO B 1 103 ? 25.92000 40.73200 17.73500 1.000 32.79350 101 PRO B O 1
ATOM 1651 N N . LEU B 1 104 ? 27.84900 39.57100 17.93900 1.000 34.01930 102 LEU B N 1
ATOM 1652 C CA . LEU B 1 104 ? 27.87300 39.55100 19.39500 1.000 45.54791 102 LEU B CA 1
ATOM 1653 C C . LEU B 1 104 ? 29.18600 40.09600 19.93200 1.000 54.97941 102 LEU B C 1
ATOM 1654 O O . LEU B 1 104 ? 29.18200 41.05900 20.70600 1.000 52.88265 102 LEU B O 1
ATOM 1659 N N . LEU B 1 105 ? 30.29100 39.43000 19.57200 1.000 52.71998 103 LEU B N 1
ATOM 1660 C CA . LEU B 1 105 ? 31.63600 39.74600 20.12600 1.000 51.80834 103 LEU B CA 1
ATOM 1661 C C . LEU B 1 105 ? 32.23100 41.05500 19.59200 1.000 55.20077 103 LEU B C 1
ATOM 1662 O O . LEU B 1 105 ? 33.01100 41.66300 20.31800 1.000 59.50662 103 LEU B O 1
ATOM 1667 N N . THR B 1 106 ? 31.90000 41.43900 18.36400 1.000 54.90443 104 THR B N 1
ATOM 1668 C CA . THR B 1 106 ? 32.42000 42.68500 17.75500 1.000 57.64629 104 THR B CA 1
ATOM 1669 C C . THR B 1 106 ? 31.47800 43.84600 18.06000 1.000 61.17470 104 THR B C 1
ATOM 1670 O O . THR B 1 106 ? 31.75800 44.95100 17.56900 1.000 55.09066 104 THR B O 1
ATOM 1674 N N . CYS B 1 107 ? 30.41800 43.61600 18.84000 1.000 56.60056 105 CYS B N 1
ATOM 1675 C CA . CYS B 1 107 ? 29.36900 44.65000 19.03800 1.000 61.07904 105 CYS B CA 1
ATOM 1676 C C . CYS B 1 107 ? 29.26900 45.04500 20.51300 1.000 65.15767 105 CYS B C 1
ATOM 1677 O O . CYS B 1 107 ? 29.01100 46.23300 20.77500 1.000 70.39554 105 CYS B O 1
#

CATH classification: 1.10.10.10

Sequence (209 aa):
GSSMRFLYHPDRKDISLPGVLYALGDPARLEIVRLLASKGEQCCCAEFDFAIAKSTMSSNHFKILRESSGVVLTRKEGTQHINRLRREDLETLFPGLLDAVLRSAQPLMRFLYHPDRKDISLPGVLYALGDPARLEIVRLLASKGEQCCAEFDFAIAKSTMSNHFKILRESGVVLTRKEGTQHINRLRREDLETLFPGLLDAVLRSAQPLLTC

InterPro domains:
  IPR001845 HTH ArsR-type DNA-binding domain [PF01022] (23-66)
  IPR001845 HTH ArsR-type DNA-binding domain [PR00778] (18-33)
  IPR001845 HTH ArsR-type DNA-binding domain [PR00778] (49-64)
  IPR001845 HTH ArsR-type DNA-binding domain [PR00778] (64-79)
  IPR001845 HTH ArsR-type DNA-binding domain [PS50987] (6-99)
  IPR001845 HTH ArsR-type DNA-binding domain [SM00418] (16-93)
  IPR011991 ArsR-like helix-turn-helix domain [cd00090] (18-83)
  IPR036388 Winged helix-like DNA-binding domain superfamily [G3DSA:1.10.10.10] (7-95)
  IPR036390 Winged helix DNA-binding domain superfamily [SSF46785] (2-93)
  IPR051081 HTH-type Metal-responsive Transcriptional Regulators [PTHR33154] (11-100)

Solvent-accessible surface area: 11036 Å² total; per-residue (Å²): 122,15,158,122,57,55,146,69,7,90,87,167,85,15,57,9,21,23,2,0,84,0,2,7,29,67,8,12,9,11,0,0,52,25,5,24,85,141,33,63,32,37,32,84,110,4,127,55,31,188,43,176,86,55,19,59,72,19,10,96,24,0,35,83,19,0,0,0,28,0,32,98,62,56,125,78,70,26,0,118,15,17,103,124,26,4,63,80,58,12,43,27,3,5,76,0,0,40,140,20,10,150,89,118,181,180,89,47,143,74,8,97,109,170,89,14,58,9,24,22,0,0,84,0,0,11,30,71,5,14,9,3,0,0,35,7,5,33,82,127,34,66,26,15,38,89,101,10,119,23,115,65,64,191,78,53,22,51,81,17,10,108,37,0,26,110,15,0,0,0,33,0,43,89,98,67,127,95,65,18,0,118,10,21,82,131,26,3,51,74,58,15,69,21,4,2,88,9,0,36,177,21,13,152,60,96,69,87,133

Radius of gyration: 18.07 Å; Cα contacts (8 Å, |Δi|>4): 338; chains: 2; bounding box: 64×38×33 Å

Foldseek 3Di:
DFPAWDDADDLVPADPVLQVVLCVDLQSVLVLLCCVPPNKDWLVVRPPDPDPVVSVVSVVSCRHNHQWIWTDDPPTIIIHGPVVSCCVVPPPPSVVSNVPRDND/DAKDDADDLVPADPVLQCVLCPDLLSVQVLLCCVPPNKDWLVVSPDPDDPVVSVVSVVSCRHNRQWIWGQDPNTIIIHGPVVSCCVVPPCPSVVSSVPRDHDPVD